Protein AF-A0A7C4NKK8-F1 (afdb_monomer)

pLDDT: mean 85.71, std 12.11, range [33.97, 97.69]

Nearest PDB structures (foldseek):
  4r9l-assembly1_A  TM=3.706E-01  e=1.457E+00  Rhodococcus erythropolis
  3p0v-assembly2_I  TM=2.904E-01  e=4.535E-01  Homo sapiens
  4hvn-assembly1_B  TM=4.036E-01  e=2.273E+00  Catenulispora acidiphila DSM 44928
  7vwd-assembly2_C  TM=3.310E-01  e=1.924E+00  Rhodococcus erythropolis

Solvent-accessible surface area (backbone atoms only — not comparable to full-atom values): 17052 Å² total; per-residue (Å²): 100,29,18,40,38,31,40,32,77,73,80,58,34,31,32,36,37,32,40,16,83,44,92,48,75,92,49,32,79,82,48,72,46,75,80,45,76,38,68,41,73,74,18,56,54,56,50,56,57,55,62,73,48,49,90,60,47,78,43,75,48,75,52,90,66,22,42,30,43,26,29,57,44,75,52,43,61,38,54,56,39,50,53,55,32,49,62,52,38,36,62,72,50,73,63,42,59,68,64,39,38,54,53,48,50,56,55,58,70,71,37,86,50,70,68,58,32,39,53,51,39,52,52,50,37,53,53,49,51,49,52,47,53,52,51,51,51,50,50,24,47,52,54,37,53,50,31,54,53,29,26,60,73,33,40,66,61,35,58,73,76,44,49,37,75,81,64,53,45,76,47,70,33,91,46,71,68,56,43,38,57,54,32,44,76,72,29,62,65,76,57,15,54,52,50,44,59,48,45,74,76,44,57,64,39,81,45,59,82,95,53,49,32,34,43,33,53,70,86,60,75,60,90,41,51,48,78,33,35,56,32,66,49,79,58,94,57,36,36,41,33,21,38,35,36,28,34,42,52,94,91,24,48,69,43,78,64,46,26,32,42,40,34,36,38,62,82,80,68,43,71,46,68,46,78,49,56,64,69,40,70,86,54,56,41,64,52,54,52,37,34,77,70,68,48,24,46,70,76,59,45,67,53,99,65,91,74,78,83,78,88,126

Secondary structure (DSSP, 8-state):
-EEEEEEETTS-SEEEEEEES-SSHHHHTTSEEEEEEEESGGGTTHHHHHHHTGGG--EEEEETTEEEEEEETTHHHHHHHHHHHHHHHHHHTTT-HHHHHHHHHHHHHH-SSHHHHHHHHHHHHHHHHHHHHHHHHHHHHHHHHHHHHHHHHTHHHHHHH-GGGGS-EEEEESSHHHHHHHHHHSS-HHHHHHHHHHHHHH-SEEEESSSEEEEEETT---TTEEEEEEEEEE-SSEEEEEEEEEEEETTEEEEEEEEEEEEEETTTTEEEEEEE-GGGGGS-HHHHHHHHTTSB-TTSPBPSS-------

Organism: NCBI:txid334771

Foldseek 3Di:
DKKKWWQFQPNAFKIKIWDAPDPDPVGRVVGTDDIDMGGGLLCNLVVLVCVLVVVQFPDWDDDDRIIIGIHHPLCVLLSVLSSLLLVLVCVLVVNPSVSSNVVSNVLSVVDDDSVSSSVSSVVVSVVSVVVVVVVLVVVQVVLLVLQVVQQVVCVVVCVVQAVCLVPAAEDEDADLVRQLVVLVVQDPNVVSVVVSVVCVQQPQDWDDGPGTHTYHYPPDDCVQKHKTFNEWDDDPFKTKTWIWIAGHDPSTGPDTRWIWIWMAGPVVRDIDIDTAQPLCSPPYSVLRVCVVVVQADSNSHGDPDPDDDDDD

Structure (mmCIF, N/CA/C/O backbone):
data_AF-A0A7C4NKK8-F1
#
_entry.id   AF-A0A7C4NKK8-F1
#
loop_
_atom_site.group_PDB
_atom_site.id
_atom_site.type_symbol
_atom_site.label_atom_id
_atom_site.label_alt_id
_atom_site.label_comp_id
_atom_site.label_asym_id
_atom_site.label_entity_id
_atom_site.label_seq_id
_atom_site.pdbx_PDB_ins_code
_atom_site.Cartn_x
_atom_site.Cartn_y
_atom_site.Cartn_z
_atom_site.occupancy
_atom_site.B_iso_or_equiv
_atom_site.auth_seq_id
_atom_site.auth_comp_id
_atom_site.auth_asym_id
_atom_site.auth_atom_id
_atom_site.pdbx_PDB_model_num
ATOM 1 N N . MET A 1 1 ? 23.527 -12.715 -33.064 1.00 84.56 1 MET A N 1
ATOM 2 C CA . MET A 1 1 ? 22.050 -12.719 -33.173 1.00 84.56 1 MET A CA 1
ATOM 3 C C . MET A 1 1 ? 21.585 -11.303 -33.506 1.00 84.56 1 MET A C 1
ATOM 5 O O . MET A 1 1 ? 22.404 -10.394 -33.558 1.00 84.56 1 MET A O 1
ATOM 9 N N . PHE A 1 2 ? 20.303 -11.101 -33.776 1.00 87.62 2 PHE A N 1
ATOM 10 C CA . PHE A 1 2 ? 19.701 -9.822 -34.138 1.00 87.62 2 PHE A CA 1
ATOM 11 C C . PHE A 1 2 ? 18.540 -9.517 -33.200 1.00 87.62 2 PHE A C 1
ATOM 13 O O . PHE A 1 2 ? 17.823 -10.423 -32.775 1.00 87.62 2 PHE A O 1
ATOM 20 N N . CYS A 1 3 ? 18.364 -8.242 -32.869 1.00 89.50 3 CYS A N 1
ATOM 21 C CA . CYS A 1 3 ? 17.276 -7.763 -32.032 1.00 89.50 3 CYS A CA 1
ATOM 22 C C . CYS A 1 3 ? 16.125 -7.289 -32.922 1.00 89.50 3 CYS A C 1
ATOM 24 O O . CYS A 1 3 ? 16.283 -6.356 -33.707 1.00 89.50 3 CYS A O 1
ATOM 26 N N . HIS A 1 4 ? 14.969 -7.932 -32.812 1.00 90.12 4 HIS A N 1
ATOM 27 C CA . HIS A 1 4 ? 13.782 -7.602 -33.594 1.00 90.12 4 HIS A CA 1
ATOM 28 C C . HIS A 1 4 ? 12.830 -6.793 -32.731 1.00 90.12 4 HIS A C 1
ATOM 30 O O . HIS A 1 4 ? 12.428 -7.276 -31.679 1.00 90.12 4 HIS A O 1
ATOM 36 N N . ILE A 1 5 ? 12.432 -5.604 -33.185 1.00 87.31 5 ILE A N 1
ATOM 37 C CA . ILE A 1 5 ? 11.486 -4.727 -32.485 1.00 87.31 5 ILE A CA 1
ATOM 38 C C . ILE A 1 5 ? 10.234 -4.537 -33.335 1.00 87.31 5 ILE A C 1
ATOM 40 O O . ILE A 1 5 ? 10.257 -3.819 -34.331 1.00 87.31 5 ILE A O 1
ATOM 44 N N . GLY A 1 6 ? 9.137 -5.177 -32.943 1.00 86.06 6 GLY A N 1
ATOM 45 C CA . GLY A 1 6 ? 7.851 -5.131 -33.632 1.00 86.06 6 GLY A CA 1
ATOM 46 C C . GLY A 1 6 ? 6.936 -4.023 -33.122 1.00 86.06 6 GLY A C 1
ATOM 47 O O . GLY A 1 6 ? 6.455 -4.075 -31.986 1.00 86.06 6 GLY A O 1
ATOM 48 N N . VAL A 1 7 ? 6.608 -3.076 -34.000 1.00 81.38 7 VAL A N 1
ATOM 49 C CA . VAL A 1 7 ? 5.683 -1.959 -33.766 1.00 81.38 7 VAL A CA 1
ATOM 50 C C . VAL A 1 7 ? 4.353 -2.236 -34.480 1.00 81.38 7 VAL A C 1
ATOM 52 O O . VAL A 1 7 ? 4.338 -2.488 -35.678 1.00 81.38 7 VAL A O 1
ATOM 55 N N . GLY A 1 8 ? 3.219 -2.210 -33.774 1.00 71.94 8 GLY A N 1
ATOM 56 C CA . GLY A 1 8 ? 1.902 -2.503 -34.373 1.00 71.94 8 GLY A CA 1
ATOM 57 C C . GLY A 1 8 ? 1.406 -1.475 -35.412 1.00 71.94 8 GLY A C 1
ATOM 58 O O . GLY A 1 8 ? 1.585 -0.269 -35.227 1.00 71.94 8 GLY A O 1
ATOM 59 N N . GLU A 1 9 ? 0.706 -1.964 -36.447 1.00 57.03 9 GLU A N 1
ATOM 60 C CA . GLU A 1 9 ? 0.278 -1.308 -37.710 1.00 57.03 9 GLU A CA 1
ATOM 61 C C . GLU A 1 9 ? -0.574 -0.029 -37.564 1.00 57.03 9 GLU A C 1
ATOM 63 O O . GLU A 1 9 ? -0.637 0.788 -38.472 1.00 57.03 9 GLU A O 1
ATOM 68 N N . ALA A 1 10 ? -1.159 0.226 -36.391 1.00 47.16 10 ALA A N 1
ATOM 69 C CA . ALA A 1 10 ? -1.967 1.425 -36.132 1.00 47.16 10 ALA A CA 1
ATOM 70 C C . ALA A 1 10 ? -1.411 2.323 -35.013 1.00 47.16 10 ALA A C 1
ATOM 72 O O . ALA A 1 10 ? -2.190 2.932 -34.279 1.00 47.16 10 ALA A O 1
ATOM 73 N N . CYS A 1 11 ? -0.094 2.320 -34.749 1.00 44.91 11 CYS A N 1
ATOM 74 C CA . CYS A 1 11 ? 0.457 2.881 -33.497 1.00 44.91 11 CYS A CA 1
ATOM 75 C C . CYS A 1 11 ? -0.302 2.373 -32.244 1.00 44.91 11 CYS A C 1
ATOM 77 O O . CYS A 1 11 ? -0.270 2.986 -31.172 1.00 44.91 11 CYS A O 1
ATOM 79 N N . ARG A 1 12 ? -1.012 1.241 -32.374 1.00 47.34 12 ARG A N 1
ATOM 80 C CA . ARG A 1 12 ? -1.851 0.644 -31.344 1.00 47.34 12 ARG A CA 1
ATOM 81 C C . ARG A 1 12 ? -0.938 -0.117 -30.400 1.00 47.34 12 ARG A C 1
ATOM 83 O O . ARG A 1 12 ? -0.701 -1.308 -30.555 1.00 47.34 12 ARG A O 1
ATOM 90 N N . ARG A 1 13 ? -0.428 0.642 -29.427 1.00 56.94 13 ARG A N 1
ATOM 91 C CA . ARG A 1 13 ? -0.286 0.260 -28.015 1.00 56.94 13 ARG A CA 1
ATOM 92 C C . ARG A 1 13 ? 0.268 -1.146 -27.766 1.00 56.94 13 ARG A C 1
ATOM 94 O O . ARG A 1 13 ? -0.247 -1.846 -26.910 1.00 56.94 13 ARG A O 1
ATOM 101 N N . SER A 1 14 ? 1.248 -1.620 -28.523 1.00 66.62 14 SER A N 1
ATOM 102 C CA . SER A 1 14 ? 1.967 -2.832 -28.138 1.00 66.62 14 SER A CA 1
ATOM 103 C C . SER A 1 14 ? 3.308 -2.908 -28.841 1.00 66.62 14 SER A C 1
ATOM 105 O O . SER A 1 14 ? 3.401 -2.697 -30.052 1.00 66.62 14 SER A O 1
ATOM 107 N N . PHE A 1 15 ? 4.335 -3.219 -28.069 1.00 74.44 15 PHE A N 1
ATOM 108 C CA . PHE A 1 15 ? 5.685 -3.468 -28.542 1.00 74.44 15 PHE A CA 1
ATOM 109 C C . PHE A 1 15 ? 6.017 -4.924 -28.275 1.00 74.44 15 PHE A C 1
ATOM 111 O O . PHE A 1 15 ? 5.639 -5.483 -27.249 1.00 74.44 15 PHE A O 1
ATOM 118 N N . GLU A 1 16 ? 6.703 -5.542 -29.218 1.00 82.00 16 GLU A N 1
ATOM 119 C CA . GLU A 1 16 ? 7.284 -6.863 -29.036 1.00 82.00 16 GLU A CA 1
ATOM 120 C C . GLU A 1 16 ? 8.764 -6.748 -29.352 1.00 82.00 16 GLU A C 1
ATOM 122 O O . GLU A 1 16 ? 9.126 -6.096 -30.332 1.00 82.00 16 GLU A O 1
ATOM 127 N N . PHE A 1 17 ? 9.610 -7.359 -28.535 1.00 85.31 17 PHE A N 1
ATOM 128 C CA . PHE A 1 17 ? 11.011 -7.502 -28.875 1.00 85.31 17 PHE A CA 1
ATOM 129 C C . PHE A 1 17 ? 11.559 -8.874 -28.508 1.00 85.31 17 PHE A C 1
ATOM 131 O O . PHE A 1 17 ? 11.119 -9.484 -27.536 1.00 85.31 17 PHE A O 1
ATOM 138 N N . PHE A 1 18 ? 12.483 -9.374 -29.325 1.00 85.62 18 PHE A N 1
ATOM 139 C CA . PHE A 1 18 ? 13.092 -10.695 -29.167 1.00 85.62 18 PHE A CA 1
ATOM 140 C C . PHE A 1 18 ? 14.436 -10.781 -29.895 1.00 85.62 18 PHE A C 1
ATOM 142 O O . PHE A 1 18 ? 14.741 -9.953 -30.761 1.00 85.62 18 PHE A O 1
ATOM 149 N N . LEU A 1 19 ? 15.217 -11.813 -29.569 1.00 85.50 19 LEU A N 1
ATOM 150 C CA . LEU A 1 19 ? 16.425 -12.179 -30.305 1.00 85.50 19 LEU A CA 1
ATOM 151 C C . LEU A 1 19 ? 16.138 -13.280 -31.332 1.00 85.50 19 LEU A C 1
ATOM 153 O O . LEU A 1 19 ? 15.390 -14.221 -31.057 1.00 85.50 19 LEU A O 1
ATOM 157 N N . SER A 1 20 ? 16.753 -13.163 -32.508 1.00 84.69 20 SER A N 1
ATOM 158 C CA . SER A 1 20 ? 16.696 -14.154 -33.590 1.00 84.69 20 SER A CA 1
ATOM 159 C C . SER A 1 20 ? 18.032 -14.209 -34.333 1.00 84.69 20 SER A C 1
ATOM 161 O O . SER A 1 20 ? 18.750 -13.219 -34.429 1.00 84.69 20 SER A O 1
ATOM 163 N N . ASP A 1 21 ? 18.407 -15.371 -34.852 1.00 82.62 21 ASP A N 1
ATOM 164 C CA . ASP A 1 21 ? 19.583 -15.553 -35.711 1.00 82.62 21 ASP A CA 1
ATOM 165 C C . ASP A 1 21 ? 19.325 -15.165 -37.179 1.00 82.62 21 ASP A C 1
ATOM 167 O O . ASP A 1 21 ? 20.269 -15.033 -37.956 1.00 82.62 21 ASP A O 1
ATOM 171 N N . VAL A 1 22 ? 18.065 -14.923 -37.552 1.00 82.31 22 VAL A N 1
ATOM 172 C CA . VAL A 1 22 ? 17.641 -14.546 -38.908 1.00 82.31 22 VAL A CA 1
ATOM 173 C C . VAL A 1 22 ? 17.050 -13.140 -38.923 1.00 82.31 22 VAL A C 1
ATOM 175 O O . VAL A 1 22 ? 16.252 -12.803 -38.057 1.00 82.31 22 VAL A O 1
ATOM 178 N N . ILE A 1 23 ? 17.371 -12.348 -39.949 1.00 81.31 23 ILE A N 1
ATOM 179 C CA . ILE A 1 23 ? 16.892 -10.962 -40.105 1.00 81.31 23 ILE A CA 1
ATOM 180 C C . ILE A 1 23 ? 15.486 -10.840 -40.724 1.00 81.31 23 ILE A C 1
ATOM 182 O O . ILE A 1 23 ? 14.868 -9.789 -40.603 1.00 81.31 23 ILE A O 1
ATOM 186 N N . THR A 1 24 ? 14.955 -11.883 -41.372 1.00 77.00 24 THR A N 1
ATOM 187 C CA . THR A 1 24 ? 13.678 -11.861 -42.116 1.00 77.00 24 THR A CA 1
ATOM 188 C C . THR A 1 24 ? 12.517 -12.556 -41.389 1.00 77.00 24 THR A C 1
ATOM 190 O O . THR A 1 24 ? 12.703 -13.436 -40.544 1.00 77.00 24 THR A O 1
ATOM 193 N N . SER A 1 25 ? 11.283 -12.211 -41.779 1.00 67.00 25 SER A N 1
ATOM 194 C CA . SER A 1 25 ? 10.035 -12.755 -41.215 1.00 67.00 25 SER A CA 1
ATOM 195 C C . SER A 1 25 ? 9.870 -14.273 -41.364 1.00 67.00 25 SER A C 1
ATOM 197 O O . SER A 1 25 ? 9.270 -14.914 -40.500 1.00 67.00 25 SER A O 1
ATOM 199 N N . SER A 1 26 ? 10.403 -14.858 -42.441 1.00 59.81 26 SER A N 1
ATOM 200 C CA . SER A 1 26 ? 10.276 -16.282 -42.775 1.00 59.81 26 SER A CA 1
ATOM 201 C C . SER A 1 26 ? 11.143 -17.204 -41.906 1.00 59.81 26 SER A C 1
ATOM 203 O O . SER A 1 26 ? 10.825 -18.389 -41.779 1.00 59.81 26 SER A O 1
ATOM 205 N N . GLY A 1 27 ? 12.194 -16.671 -41.269 1.00 57.41 27 GLY A N 1
ATOM 206 C CA . GLY A 1 27 ? 13.074 -17.413 -40.355 1.00 57.41 27 GLY A CA 1
ATOM 207 C C . GLY A 1 27 ? 12.952 -17.007 -38.884 1.00 57.41 27 GLY A C 1
ATOM 208 O O . GLY A 1 27 ? 13.081 -17.868 -38.015 1.00 57.41 27 GLY A O 1
ATOM 209 N N . ALA A 1 28 ? 12.607 -15.745 -38.597 1.00 56.31 28 ALA A N 1
ATOM 210 C CA . ALA A 1 28 ? 12.596 -15.195 -37.238 1.00 56.31 28 ALA A CA 1
ATOM 211 C C . ALA A 1 28 ? 11.677 -15.944 -36.255 1.00 56.31 28 ALA A C 1
ATOM 213 O O . ALA A 1 28 ? 11.955 -15.987 -35.062 1.00 56.31 28 ALA A O 1
ATOM 214 N N . LYS A 1 29 ? 10.600 -16.581 -36.745 1.00 53.47 29 LYS A N 1
ATOM 215 C CA . LYS A 1 29 ? 9.658 -17.332 -35.900 1.00 53.47 29 LYS A CA 1
ATOM 216 C C . LYS A 1 29 ? 10.061 -18.764 -35.543 1.00 53.47 29 LYS A C 1
ATOM 218 O O . LYS A 1 29 ? 9.415 -19.375 -34.695 1.00 53.47 29 LYS A O 1
ATOM 223 N N . LYS A 1 30 ? 11.080 -19.325 -36.198 1.00 52.31 30 LYS A N 1
ATOM 224 C CA . LYS A 1 30 ? 11.492 -20.726 -35.996 1.00 52.31 30 LYS A CA 1
ATOM 225 C C . LYS A 1 30 ? 12.616 -20.879 -34.963 1.00 52.31 30 LYS A C 1
ATOM 227 O O . LYS A 1 30 ? 12.906 -22.003 -34.569 1.00 52.31 30 LYS A O 1
ATOM 232 N N . ARG A 1 31 ? 13.240 -19.772 -34.536 1.00 52.31 31 ARG A N 1
ATOM 233 C CA . ARG A 1 31 ? 14.424 -19.732 -33.658 1.00 52.31 31 ARG A CA 1
ATOM 234 C C . ARG A 1 31 ? 14.382 -18.511 -32.725 1.00 52.31 31 ARG A C 1
ATOM 236 O O . ARG A 1 31 ? 15.185 -17.592 -32.842 1.00 52.31 31 ARG A O 1
ATOM 243 N N . PHE A 1 32 ? 13.392 -18.479 -31.833 1.00 57.47 32 PHE A N 1
ATOM 244 C CA . PHE A 1 32 ? 13.247 -17.405 -30.847 1.00 57.47 32 PHE A CA 1
ATOM 245 C C . PHE A 1 32 ? 14.041 -17.676 -29.572 1.00 57.47 32 PHE A C 1
ATOM 247 O O . PHE A 1 32 ? 13.976 -18.779 -29.027 1.00 57.47 32 PHE A O 1
ATOM 254 N N . TYR A 1 33 ? 14.636 -16.618 -29.024 1.00 54.38 33 TYR A N 1
ATOM 255 C CA . TYR A 1 33 ? 15.064 -16.566 -27.628 1.00 54.38 33 TYR A CA 1
ATOM 256 C C . TYR A 1 33 ? 14.400 -15.360 -26.941 1.00 54.38 33 TYR A C 1
ATOM 258 O O . TYR A 1 33 ? 14.462 -14.244 -27.457 1.00 54.38 33 TYR A O 1
ATOM 266 N N . GLU A 1 34 ? 13.735 -15.613 -25.803 1.00 59.09 34 GLU A N 1
ATOM 267 C CA . GLU A 1 34 ? 13.145 -14.618 -24.885 1.00 59.09 34 GLU A CA 1
ATOM 268 C C . GLU A 1 34 ? 12.255 -13.538 -25.540 1.00 59.09 34 GLU A C 1
ATOM 270 O O . GLU A 1 34 ? 12.633 -12.377 -25.689 1.00 59.09 34 GLU A O 1
ATOM 275 N N . VAL A 1 35 ? 11.022 -13.901 -25.905 1.00 65.56 35 VAL A N 1
ATOM 276 C CA . VAL A 1 35 ? 10.046 -12.929 -26.422 1.00 65.56 35 VAL A CA 1
ATOM 277 C C . VAL A 1 35 ? 9.484 -12.079 -25.282 1.00 65.56 35 VAL A C 1
ATOM 279 O O . VAL A 1 35 ? 8.805 -12.597 -24.395 1.00 65.56 35 VAL A O 1
ATOM 282 N N . VAL A 1 36 ? 9.690 -10.763 -25.347 1.00 68.94 36 VAL A N 1
ATOM 283 C CA . VAL A 1 36 ? 9.064 -9.795 -24.440 1.00 68.94 36 VAL A CA 1
ATOM 284 C C . VAL A 1 36 ? 7.964 -9.048 -25.183 1.00 68.94 36 VAL A C 1
ATOM 286 O O . VAL A 1 36 ? 8.201 -8.407 -26.208 1.00 68.94 36 VAL A O 1
ATOM 289 N N . ARG A 1 37 ? 6.741 -9.112 -24.651 1.00 66.25 37 ARG A N 1
ATOM 290 C CA . ARG A 1 37 ? 5.593 -8.340 -25.139 1.00 66.25 37 ARG A CA 1
ATOM 291 C C . ARG A 1 37 ? 5.192 -7.301 -24.111 1.00 66.25 37 ARG A C 1
ATOM 293 O O . ARG A 1 37 ? 4.828 -7.635 -22.989 1.00 66.25 37 ARG A O 1
ATOM 300 N N . VAL A 1 38 ? 5.211 -6.045 -24.534 1.00 61.78 38 VAL A N 1
ATOM 301 C CA . VAL A 1 38 ? 4.716 -4.906 -23.767 1.00 61.78 38 VAL A CA 1
ATOM 302 C C . VAL A 1 38 ? 3.408 -4.467 -24.404 1.00 61.78 38 VAL A C 1
ATOM 304 O O . VAL A 1 38 ? 3.399 -3.787 -25.431 1.00 61.78 38 VAL A O 1
ATOM 307 N N . GLU A 1 39 ? 2.289 -4.893 -23.828 1.00 58.06 39 GLU A N 1
ATOM 308 C CA . GLU A 1 39 ? 0.951 -4.535 -24.302 1.00 58.06 39 GLU A CA 1
ATOM 309 C C . GLU A 1 39 ? 0.438 -3.236 -23.656 1.00 58.06 39 GLU A C 1
ATOM 311 O O . GLU A 1 39 ? 0.845 -2.823 -22.570 1.00 58.06 39 GLU A O 1
ATOM 316 N N . GLY A 1 40 ? -0.480 -2.560 -24.340 1.00 58.25 40 GLY A N 1
ATOM 317 C CA . GLY A 1 40 ? -1.085 -1.309 -23.898 1.00 58.25 40 GLY A CA 1
ATOM 318 C C . GLY A 1 40 ? -0.248 -0.048 -24.164 1.00 58.25 40 GLY A C 1
ATOM 319 O O . GLY A 1 40 ? 0.740 -0.020 -24.900 1.00 58.25 40 GLY A O 1
ATOM 320 N N . PHE A 1 41 ? -0.692 1.068 -23.579 1.00 59.53 41 PHE A N 1
ATOM 321 C CA . PHE A 1 41 ? -0.066 2.389 -23.745 1.00 59.53 41 PHE A CA 1
ATOM 322 C C . PHE A 1 41 ? 1.414 2.437 -23.327 1.00 59.53 41 PHE A C 1
ATOM 324 O O . PHE A 1 41 ? 2.133 3.345 -23.734 1.00 59.53 41 PHE A O 1
ATOM 331 N N . LEU A 1 42 ? 1.872 1.449 -22.555 1.00 60.25 42 LEU A N 1
ATOM 332 C CA . LEU A 1 42 ? 3.256 1.295 -22.106 1.00 60.25 42 LEU A CA 1
ATOM 333 C C . LEU A 1 42 ? 4.220 0.901 -23.228 1.00 60.25 42 LEU A C 1
ATOM 335 O O . LEU A 1 42 ? 5.424 1.045 -23.061 1.00 60.25 42 LEU A O 1
ATOM 339 N N . GLY A 1 43 ? 3.711 0.474 -24.386 1.00 62.25 43 GLY A N 1
ATOM 340 C CA . GLY A 1 43 ? 4.535 0.295 -25.574 1.00 62.25 43 GLY A CA 1
ATOM 341 C C . GLY A 1 43 ? 4.984 1.626 -26.191 1.00 62.25 43 GLY A C 1
ATOM 342 O O . GLY A 1 43 ? 6.094 1.739 -26.691 1.00 62.25 43 GLY A O 1
ATOM 343 N N . TYR A 1 44 ? 4.159 2.674 -26.125 1.00 69.31 44 TYR A N 1
ATOM 344 C CA . TYR A 1 44 ? 4.423 3.940 -26.822 1.00 69.31 44 TYR A CA 1
ATOM 345 C C . TYR A 1 44 ? 5.771 4.607 -26.463 1.00 69.31 44 TYR A C 1
ATOM 347 O O . TYR A 1 44 ? 6.464 5.043 -27.385 1.00 69.31 44 TYR A O 1
ATOM 355 N N . PRO A 1 45 ? 6.218 4.618 -25.190 1.00 73.31 45 PRO A N 1
ATOM 356 C CA . PRO A 1 45 ? 7.543 5.119 -24.829 1.00 73.31 45 PRO A CA 1
ATOM 357 C C . PRO A 1 45 ? 8.718 4.361 -25.478 1.00 73.31 45 PRO A C 1
ATOM 359 O O . PRO A 1 45 ? 9.759 4.965 -25.720 1.00 73.31 45 PRO A O 1
ATOM 362 N N . LEU A 1 46 ? 8.570 3.078 -25.840 1.00 77.81 46 LEU A N 1
ATOM 363 C CA . LEU A 1 46 ? 9.622 2.322 -26.544 1.00 77.81 46 LEU A CA 1
ATOM 364 C C . LEU A 1 46 ? 9.842 2.836 -27.978 1.00 77.81 46 LEU A C 1
ATOM 366 O O . LEU A 1 46 ? 10.950 2.733 -28.508 1.00 77.81 46 LEU A O 1
ATOM 370 N N . LYS A 1 47 ? 8.823 3.460 -28.592 1.00 81.12 47 LYS A N 1
ATOM 371 C CA . LYS A 1 47 ? 8.921 4.069 -29.931 1.00 81.12 47 LYS A CA 1
ATOM 372 C C . LYS A 1 47 ? 9.982 5.166 -29.992 1.00 81.12 47 LYS A C 1
ATOM 374 O O . LYS A 1 47 ? 10.584 5.367 -31.044 1.00 81.12 47 LYS A O 1
ATOM 379 N N . VAL A 1 48 ? 10.196 5.870 -28.879 1.00 84.94 48 VAL A N 1
ATOM 380 C CA . VAL A 1 48 ? 11.175 6.959 -28.771 1.00 84.94 48 VAL A CA 1
ATOM 381 C C . VAL A 1 48 ? 12.576 6.439 -29.088 1.00 84.94 48 VAL A C 1
ATOM 383 O O . VAL A 1 48 ? 13.286 7.042 -29.886 1.00 84.94 48 VAL A O 1
ATOM 386 N N . PHE A 1 49 ? 12.939 5.270 -28.555 1.00 88.12 49 PHE A N 1
ATOM 387 C CA . PHE A 1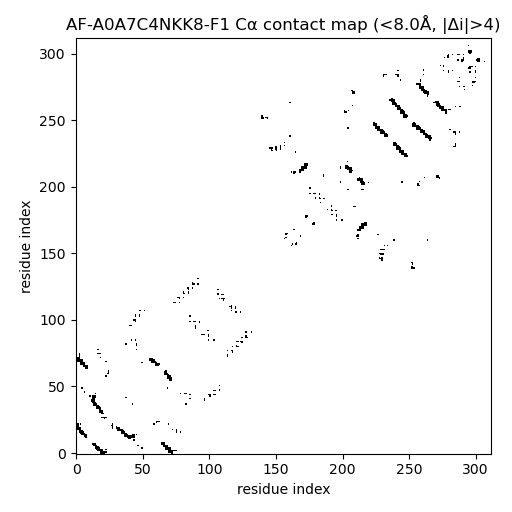 49 ? 14.250 4.662 -28.792 1.00 88.12 49 PHE A CA 1
ATOM 388 C C . PHE A 1 49 ? 14.385 4.054 -30.186 1.00 88.12 49 PHE A C 1
ATOM 390 O O . PHE A 1 49 ? 15.444 4.187 -30.791 1.00 88.12 49 PHE A O 1
ATOM 397 N N . VAL A 1 50 ? 13.316 3.462 -30.733 1.00 88.62 50 VAL A N 1
ATOM 398 C CA . VAL A 1 50 ? 13.318 2.985 -32.130 1.00 88.62 50 VAL A CA 1
ATOM 399 C C . VAL A 1 50 ? 13.583 4.138 -33.101 1.00 88.62 50 VAL A C 1
ATOM 401 O O . VAL A 1 50 ? 14.395 3.989 -34.005 1.00 88.62 50 VAL A O 1
ATOM 404 N N . ARG A 1 51 ? 12.933 5.292 -32.896 1.00 87.88 51 ARG A N 1
ATOM 405 C CA . ARG A 1 51 ? 13.138 6.498 -33.716 1.00 87.88 51 ARG A CA 1
ATOM 406 C C . ARG A 1 51 ? 14.522 7.103 -33.525 1.00 87.88 51 ARG A C 1
ATOM 408 O O . ARG A 1 51 ? 15.165 7.473 -34.496 1.00 87.88 51 ARG A O 1
ATOM 415 N N . LYS A 1 52 ? 14.981 7.208 -32.277 1.00 87.88 52 LYS A N 1
ATOM 416 C CA . LYS A 1 52 ? 16.280 7.809 -31.965 1.00 87.88 52 LYS A CA 1
ATOM 417 C C . LYS A 1 52 ? 17.435 7.065 -32.631 1.00 87.88 52 LYS A C 1
ATOM 419 O O . LYS A 1 52 ? 18.372 7.698 -33.093 1.00 87.88 52 LYS A O 1
ATOM 424 N N . PHE A 1 53 ? 17.366 5.739 -32.658 1.00 90.81 53 PHE A N 1
ATOM 425 C CA . PHE A 1 53 ? 18.415 4.899 -33.224 1.00 90.81 53 PHE A CA 1
ATOM 426 C C . PHE A 1 53 ? 18.065 4.377 -34.618 1.00 90.81 53 PHE A C 1
ATOM 428 O O . PHE A 1 53 ? 18.604 3.363 -35.047 1.00 90.81 53 PHE A O 1
ATOM 435 N N . GLU A 1 54 ? 17.169 5.051 -35.341 1.00 91.00 54 GLU A N 1
ATOM 436 C CA . GLU A 1 54 ? 16.657 4.568 -36.623 1.00 91.00 54 GLU A CA 1
ATOM 437 C C . GLU A 1 54 ? 17.757 4.327 -37.680 1.00 91.00 54 GLU A C 1
ATOM 439 O O . GLU A 1 54 ? 17.633 3.431 -38.517 1.00 91.00 54 GLU A O 1
ATOM 444 N N . GLU A 1 55 ? 18.856 5.076 -37.602 1.00 90.94 55 GLU A N 1
ATOM 445 C CA . GLU A 1 55 ? 20.047 4.923 -38.447 1.00 90.94 55 GLU A CA 1
ATOM 446 C C . GLU A 1 55 ? 20.786 3.585 -38.249 1.00 90.94 55 GLU A C 1
ATOM 448 O O . GLU A 1 55 ? 21.448 3.110 -39.166 1.00 90.94 55 GLU A O 1
ATOM 453 N N . TYR A 1 56 ? 20.624 2.932 -37.092 1.00 92.06 56 TYR A N 1
ATOM 454 C CA . TYR A 1 56 ? 21.235 1.632 -36.777 1.00 92.06 56 TYR A CA 1
ATOM 455 C C . TYR A 1 56 ? 20.364 0.440 -37.198 1.00 92.06 56 TYR A C 1
ATOM 457 O O . TYR A 1 56 ? 20.706 -0.713 -36.920 1.00 92.06 56 TYR A O 1
ATOM 465 N N . VAL A 1 57 ? 19.215 0.695 -37.832 1.00 93.31 57 VAL A N 1
ATOM 466 C CA . VAL A 1 57 ? 18.315 -0.359 -38.306 1.00 93.31 57 VAL A CA 1
ATOM 467 C C . VAL A 1 57 ? 18.928 -1.038 -39.527 1.00 93.31 57 VAL A C 1
ATOM 469 O O . VAL A 1 57 ? 19.026 -0.441 -40.597 1.00 93.31 57 VAL A O 1
ATOM 472 N N . ILE A 1 58 ? 19.272 -2.318 -39.386 1.00 94.25 58 ILE A N 1
ATOM 473 C CA . ILE A 1 58 ? 19.895 -3.119 -40.451 1.00 94.25 58 ILE A CA 1
ATOM 474 C C . ILE A 1 58 ? 18.873 -3.690 -41.439 1.00 94.25 58 ILE A C 1
ATOM 476 O O . ILE A 1 58 ? 19.208 -3.978 -42.585 1.00 94.25 58 ILE A O 1
ATOM 480 N N . HIS A 1 59 ? 17.622 -3.875 -41.011 1.00 93.12 59 HIS A N 1
ATOM 481 C CA . HIS A 1 59 ? 16.555 -4.393 -41.861 1.00 93.12 59 HIS A CA 1
ATOM 482 C C . HIS A 1 59 ? 15.174 -4.010 -41.317 1.00 93.12 59 HIS A C 1
ATOM 484 O O . HIS A 1 59 ? 15.004 -3.766 -40.120 1.00 93.12 59 HIS A O 1
ATOM 490 N N . ARG A 1 60 ? 14.176 -3.964 -42.203 1.00 91.88 60 ARG A N 1
ATOM 491 C CA . ARG A 1 60 ? 12.776 -3.698 -41.861 1.00 91.88 60 ARG A CA 1
ATOM 492 C C . ARG A 1 60 ? 11.877 -4.669 -42.606 1.00 91.88 60 ARG A C 1
ATOM 494 O O . ARG A 1 60 ? 12.084 -4.895 -43.795 1.00 91.88 60 ARG A O 1
ATOM 501 N N . TYR A 1 61 ? 10.863 -5.200 -41.934 1.00 89.06 61 TYR A N 1
ATOM 502 C CA . TYR A 1 61 ? 9.874 -6.056 -42.584 1.00 89.06 61 TYR A CA 1
ATOM 503 C C . TYR A 1 61 ? 8.501 -5.947 -41.933 1.00 89.06 61 TYR A C 1
ATOM 505 O O . TYR A 1 61 ? 8.365 -5.685 -40.737 1.00 89.06 61 TYR A O 1
ATOM 513 N N . TRP A 1 62 ? 7.475 -6.211 -42.733 1.00 86.12 62 TRP A N 1
ATOM 514 C CA . TRP A 1 62 ? 6.124 -6.436 -42.244 1.00 86.12 62 TRP A CA 1
ATOM 515 C C . TRP A 1 62 ? 5.915 -7.914 -41.952 1.00 86.12 62 TRP A C 1
ATOM 517 O O . TRP A 1 62 ? 6.329 -8.787 -42.718 1.00 86.12 62 TRP A O 1
ATOM 527 N N . TYR A 1 63 ? 5.269 -8.201 -40.830 1.00 81.25 63 TYR A N 1
ATOM 528 C CA . TYR A 1 63 ? 4.797 -9.539 -40.534 1.00 81.25 63 TYR A CA 1
ATOM 529 C C . TYR A 1 63 ? 3.534 -9.468 -39.683 1.00 81.25 63 TYR A C 1
ATOM 531 O O . TYR A 1 63 ? 3.539 -8.890 -38.592 1.00 81.25 63 TYR A O 1
ATOM 539 N N . SER A 1 64 ? 2.464 -10.105 -40.170 1.00 79.50 64 SER A N 1
ATOM 540 C CA . SER A 1 64 ? 1.129 -9.966 -39.587 1.00 79.50 64 SER A CA 1
ATOM 541 C C . SER A 1 64 ? 0.776 -8.473 -39.461 1.00 79.50 64 SER A C 1
ATOM 543 O O . SER A 1 64 ? 0.948 -7.738 -40.423 1.00 79.50 64 SER A O 1
ATOM 545 N N . THR A 1 65 ? 0.347 -8.017 -38.288 1.00 79.06 65 THR A N 1
ATOM 546 C CA . THR A 1 65 ? -0.055 -6.629 -38.009 1.00 79.06 65 THR A CA 1
ATOM 547 C C . THR A 1 65 ? 1.068 -5.778 -37.403 1.00 79.06 65 THR A C 1
ATOM 549 O O . THR A 1 65 ? 0.810 -4.818 -36.669 1.00 79.06 65 THR A O 1
ATOM 552 N N . ARG A 1 66 ? 2.339 -6.148 -37.617 1.00 81.44 66 ARG A N 1
ATOM 553 C CA . ARG A 1 66 ? 3.501 -5.456 -37.039 1.00 81.44 66 ARG A CA 1
ATOM 554 C C . ARG A 1 66 ? 4.552 -5.121 -38.090 1.00 81.44 66 ARG A C 1
ATOM 556 O O . ARG A 1 66 ? 4.897 -5.943 -38.939 1.00 81.44 66 ARG A O 1
ATOM 563 N N . PHE A 1 67 ? 5.113 -3.929 -37.939 1.00 86.69 67 PHE A N 1
ATOM 564 C CA . PHE A 1 67 ? 6.311 -3.477 -38.618 1.00 86.69 67 PHE A CA 1
ATOM 565 C C . PHE A 1 67 ? 7.523 -3.700 -37.718 1.00 86.69 67 PHE A C 1
ATOM 567 O O . PHE A 1 67 ? 7.602 -3.140 -36.622 1.00 86.69 67 PHE A O 1
ATOM 574 N N . TYR A 1 68 ? 8.449 -4.542 -38.157 1.00 88.19 68 TYR A N 1
ATOM 575 C CA . TYR A 1 68 ? 9.645 -4.876 -37.400 1.00 88.19 68 TYR A CA 1
ATOM 576 C C . TYR A 1 68 ? 10.833 -4.034 -37.849 1.00 88.19 68 TYR A C 1
ATOM 578 O O . TYR A 1 68 ? 11.144 -3.967 -39.037 1.00 88.19 68 TYR A O 1
ATOM 586 N N . HIS A 1 69 ? 11.520 -3.452 -36.871 1.00 91.44 69 HIS A N 1
ATOM 587 C CA . HIS A 1 69 ? 12.845 -2.865 -37.014 1.00 91.44 69 HIS A CA 1
ATOM 588 C C . HIS A 1 69 ? 13.870 -3.858 -36.471 1.00 91.44 69 HIS A C 1
ATOM 590 O O . HIS A 1 69 ? 13.765 -4.287 -35.320 1.00 91.44 69 HIS A O 1
ATOM 596 N N . VAL A 1 70 ? 14.842 -4.235 -37.295 1.00 92.19 70 VAL A N 1
ATOM 597 C CA . VAL A 1 70 ? 15.907 -5.160 -36.906 1.00 92.19 70 VAL A CA 1
ATOM 598 C C . VAL A 1 70 ? 17.158 -4.361 -36.580 1.00 92.19 70 VAL A C 1
ATOM 600 O O . VAL A 1 70 ? 17.615 -3.558 -37.392 1.00 92.19 70 VAL A O 1
ATOM 603 N N . PHE A 1 71 ? 17.706 -4.599 -35.396 1.00 93.44 71 PHE A N 1
ATOM 604 C CA . PHE A 1 71 ? 18.910 -3.971 -34.873 1.00 93.44 71 PHE A CA 1
ATOM 605 C C . PHE A 1 71 ? 19.994 -5.022 -34.588 1.00 93.44 71 PHE A C 1
ATOM 607 O O . PHE A 1 71 ? 19.684 -6.210 -34.428 1.00 93.44 71 PHE A O 1
ATOM 614 N N . PRO A 1 72 ? 21.264 -4.606 -34.451 1.00 93.44 72 PRO A N 1
ATOM 615 C CA . PRO A 1 72 ? 22.303 -5.453 -33.878 1.00 93.44 72 PRO A CA 1
ATOM 616 C C . PRO A 1 72 ? 21.936 -5.953 -32.465 1.00 93.44 72 PRO A C 1
ATOM 618 O O . PRO A 1 72 ? 21.157 -5.332 -31.742 1.00 93.44 72 PRO A O 1
ATOM 621 N N . GLU A 1 73 ? 22.502 -7.090 -32.056 1.00 89.44 73 GLU A N 1
ATOM 622 C CA . GLU A 1 73 ? 22.161 -7.791 -30.806 1.00 89.44 73 GLU A CA 1
ATOM 623 C C . GLU A 1 73 ? 22.218 -6.919 -29.543 1.00 89.44 73 GLU A C 1
ATOM 625 O O . GLU A 1 73 ? 21.370 -7.035 -28.658 1.00 89.44 73 GLU A O 1
ATOM 630 N N . ASN A 1 74 ? 23.201 -6.019 -29.458 1.00 87.62 74 ASN A N 1
ATOM 631 C CA . ASN A 1 74 ? 23.427 -5.157 -28.295 1.00 87.62 74 ASN A CA 1
ATOM 632 C C . ASN A 1 74 ? 22.224 -4.251 -27.967 1.00 87.62 74 ASN A C 1
ATOM 634 O O . ASN A 1 74 ? 22.039 -3.886 -26.804 1.00 87.62 74 ASN A O 1
ATOM 638 N N . PHE A 1 75 ? 21.361 -3.955 -28.945 1.00 91.38 75 PHE A N 1
ATOM 639 C CA . PHE A 1 75 ? 20.117 -3.215 -28.728 1.00 91.38 75 PHE A CA 1
ATOM 640 C C . PHE A 1 75 ? 19.099 -3.977 -27.876 1.00 91.38 75 PHE A C 1
ATOM 642 O O . PHE A 1 75 ? 18.242 -3.356 -27.254 1.00 91.38 75 PHE A O 1
ATOM 649 N N . TYR A 1 76 ? 19.177 -5.304 -27.780 1.00 89.25 76 TYR A N 1
ATOM 650 C CA . TYR A 1 76 ? 18.257 -6.071 -26.936 1.00 89.25 76 TYR A CA 1
ATOM 651 C C . TYR A 1 76 ? 18.350 -5.647 -25.462 1.00 89.25 76 TYR A C 1
ATOM 653 O O . TYR A 1 76 ? 17.329 -5.382 -24.824 1.00 89.25 76 TYR A O 1
ATOM 661 N N . LYS A 1 77 ? 19.573 -5.445 -24.947 1.00 89.81 77 LYS A N 1
ATOM 662 C CA . LYS A 1 77 ? 19.795 -4.925 -23.584 1.00 89.81 77 LYS A CA 1
ATOM 663 C C . LYS A 1 77 ? 19.224 -3.519 -23.393 1.00 89.81 77 LYS A C 1
ATOM 665 O O . LYS A 1 77 ? 18.710 -3.213 -22.315 1.00 89.81 77 LYS A O 1
ATOM 670 N N . LEU A 1 78 ? 19.286 -2.672 -24.424 1.00 91.50 78 LEU A N 1
ATOM 671 C CA . LEU A 1 78 ? 18.669 -1.345 -24.405 1.00 91.50 78 LEU A CA 1
ATOM 672 C C . LEU A 1 78 ? 17.159 -1.460 -24.175 1.00 91.50 78 LEU A C 1
ATOM 674 O O . LEU A 1 78 ? 16.654 -0.921 -23.193 1.00 91.50 78 LEU A O 1
ATOM 678 N N . PHE A 1 79 ? 16.446 -2.212 -25.014 1.00 89.38 79 PHE A N 1
ATOM 679 C CA . PHE A 1 79 ? 14.988 -2.331 -24.911 1.00 89.38 79 PHE A CA 1
ATOM 680 C C . PHE A 1 79 ? 14.528 -3.034 -23.624 1.00 89.38 79 PHE A C 1
ATOM 682 O O . PHE A 1 79 ? 13.554 -2.591 -23.014 1.00 89.38 79 PHE A O 1
ATOM 689 N N . GLN A 1 80 ? 15.282 -4.022 -23.124 1.00 88.75 80 GLN A N 1
ATOM 690 C CA . GLN A 1 80 ? 15.062 -4.583 -21.783 1.00 88.75 80 GLN A CA 1
ATOM 691 C C . GLN A 1 80 ? 15.186 -3.527 -20.672 1.00 88.75 80 GLN A C 1
ATOM 693 O O . GLN A 1 80 ? 14.452 -3.563 -19.683 1.00 88.75 80 GLN A O 1
ATOM 698 N N . SER A 1 81 ? 16.129 -2.594 -20.800 1.00 90.88 81 SER A N 1
ATOM 699 C CA . SER A 1 81 ? 16.365 -1.551 -19.794 1.00 90.88 81 SER A CA 1
ATOM 700 C C . SER A 1 81 ? 15.266 -0.489 -19.820 1.00 90.88 81 SER A C 1
ATOM 702 O O . SER A 1 81 ? 14.831 -0.028 -18.762 1.00 90.88 81 SER A O 1
ATOM 704 N N . VAL A 1 82 ? 14.759 -0.159 -21.012 1.00 89.94 82 VAL A N 1
ATOM 705 C CA . VAL A 1 82 ? 13.602 0.729 -21.182 1.00 89.94 82 VAL A CA 1
ATOM 706 C C . VAL A 1 82 ? 12.345 0.115 -20.565 1.00 89.94 82 VAL A C 1
ATOM 708 O O . VAL A 1 82 ? 11.675 0.787 -19.784 1.00 89.94 82 VAL A O 1
ATOM 711 N N . ASP A 1 83 ? 12.047 -1.158 -20.844 1.00 87.94 83 ASP A N 1
ATOM 712 C CA . ASP A 1 83 ? 10.893 -1.863 -20.263 1.00 87.94 83 ASP A CA 1
ATOM 713 C C . ASP A 1 83 ? 10.924 -1.847 -18.721 1.00 87.94 83 ASP A C 1
ATOM 715 O O . ASP A 1 83 ? 9.972 -1.415 -18.058 1.00 87.94 83 ASP A O 1
ATOM 719 N N . LYS A 1 84 ? 12.080 -2.186 -18.134 1.00 90.25 84 LYS A N 1
ATOM 720 C CA . LYS A 1 84 ? 12.287 -2.130 -16.678 1.00 90.25 84 LYS A CA 1
ATOM 721 C C . LYS A 1 84 ? 12.069 -0.725 -16.111 1.00 90.25 84 LYS A C 1
ATOM 723 O O . LYS A 1 84 ? 11.455 -0.583 -15.050 1.00 90.25 84 LYS A O 1
ATOM 728 N N . LEU A 1 85 ? 12.554 0.317 -16.790 1.00 92.12 85 LEU A N 1
ATOM 729 C CA . LEU A 1 85 ? 12.345 1.700 -16.361 1.00 92.12 85 LEU A CA 1
ATOM 730 C C . LEU A 1 85 ? 10.861 2.089 -16.430 1.00 92.12 85 LEU A C 1
ATOM 732 O O . LEU A 1 85 ? 10.342 2.661 -15.471 1.00 92.12 85 LEU A O 1
ATOM 736 N N . ILE A 1 86 ? 10.153 1.730 -17.506 1.00 89.25 86 ILE A N 1
ATOM 737 C CA . ILE A 1 86 ? 8.714 1.992 -17.664 1.00 89.25 86 ILE A CA 1
ATOM 738 C C . ILE A 1 86 ? 7.925 1.387 -16.499 1.00 89.25 86 ILE A C 1
ATOM 740 O O . ILE A 1 86 ? 7.104 2.079 -15.891 1.00 89.25 86 ILE A O 1
ATOM 744 N N . ALA A 1 87 ? 8.209 0.137 -16.122 1.00 87.88 87 ALA A N 1
ATOM 745 C CA . ALA A 1 87 ? 7.546 -0.524 -14.998 1.00 87.88 87 ALA A CA 1
ATOM 746 C C . ALA A 1 87 ? 7.760 0.215 -13.659 1.00 87.88 87 ALA A C 1
ATOM 748 O O . ALA A 1 87 ? 6.848 0.331 -12.832 1.00 87.88 87 ALA A O 1
ATOM 749 N N . VAL A 1 88 ? 8.960 0.754 -13.429 1.00 91.88 88 VAL A N 1
ATOM 750 C CA . VAL A 1 88 ? 9.273 1.556 -12.236 1.00 91.88 88 VAL A CA 1
ATOM 751 C C . VAL A 1 88 ? 8.565 2.916 -12.279 1.00 91.88 88 VAL A C 1
ATOM 753 O O . VAL A 1 88 ? 7.928 3.304 -11.295 1.00 91.88 88 VAL A O 1
ATOM 756 N N . LEU A 1 89 ? 8.610 3.621 -13.411 1.00 91.25 89 LEU A N 1
ATOM 757 C CA . LEU A 1 89 ? 7.972 4.929 -13.583 1.00 91.25 89 LEU A CA 1
ATOM 758 C C . LEU A 1 89 ? 6.448 4.848 -13.460 1.00 91.25 89 LEU A C 1
ATOM 760 O O . LEU A 1 89 ? 5.835 5.716 -12.838 1.00 91.25 89 LEU A O 1
ATOM 764 N N . TYR A 1 90 ? 5.833 3.787 -13.984 1.00 87.88 90 TYR A N 1
ATOM 765 C CA . TYR A 1 90 ? 4.392 3.567 -13.887 1.00 87.88 90 TYR A CA 1
ATOM 766 C C . TYR A 1 90 ? 3.927 3.448 -12.428 1.00 87.88 90 TYR A C 1
ATOM 768 O O . TYR A 1 90 ? 2.885 3.996 -12.057 1.00 87.88 90 TYR A O 1
ATOM 776 N N . ARG A 1 91 ? 4.741 2.816 -11.568 1.00 87.25 91 ARG A N 1
ATOM 777 C CA . ARG A 1 91 ? 4.524 2.794 -10.111 1.00 87.25 91 ARG A CA 1
ATOM 778 C C . ARG A 1 91 ? 4.761 4.168 -9.482 1.00 87.25 91 ARG A C 1
ATOM 780 O O . ARG A 1 91 ? 3.946 4.619 -8.682 1.00 87.25 91 ARG A O 1
ATOM 787 N N . TYR A 1 92 ? 5.845 4.849 -9.850 1.00 90.81 92 TYR A N 1
ATOM 788 C CA . TYR A 1 92 ? 6.216 6.151 -9.282 1.00 90.81 92 TYR A CA 1
ATOM 789 C C . TYR A 1 92 ? 5.194 7.264 -9.558 1.00 90.81 92 TYR A C 1
ATOM 791 O O . TYR A 1 92 ? 4.940 8.104 -8.690 1.00 90.81 92 TYR A O 1
ATOM 799 N N . TYR A 1 93 ? 4.616 7.270 -10.760 1.00 89.25 93 TYR A N 1
ATOM 800 C CA . TYR A 1 93 ? 3.654 8.270 -11.219 1.00 89.25 93 TYR A CA 1
ATOM 801 C C . TYR A 1 93 ? 2.191 7.841 -11.058 1.00 89.25 93 TYR A C 1
ATOM 803 O O . TYR A 1 93 ? 1.316 8.482 -11.637 1.00 89.25 93 TYR A O 1
ATOM 811 N N . TYR A 1 94 ? 1.907 6.787 -10.282 1.00 85.12 94 TYR A N 1
ATOM 812 C CA . TYR A 1 94 ? 0.546 6.285 -10.048 1.00 85.12 94 TYR A CA 1
ATOM 813 C C . TYR A 1 94 ? -0.245 6.088 -11.343 1.00 85.12 94 TYR A C 1
ATOM 815 O O . TYR A 1 94 ? -1.368 6.564 -11.486 1.00 85.12 94 TYR A O 1
ATOM 823 N N . LYS A 1 95 ? 0.358 5.385 -12.303 1.00 81.81 95 LYS A N 1
ATOM 824 C CA . LYS A 1 95 ? -0.250 5.068 -13.600 1.00 81.81 95 LYS A CA 1
ATOM 825 C C . LYS A 1 95 ? -0.493 6.265 -14.534 1.00 81.81 95 LYS A C 1
ATOM 827 O O . LYS A 1 95 ? -1.154 6.101 -15.556 1.00 81.81 95 LYS A O 1
ATOM 832 N N . ASN A 1 96 ? 0.064 7.446 -14.245 1.00 85.75 96 ASN A N 1
ATOM 833 C CA . ASN A 1 96 ? 0.002 8.591 -15.157 1.00 85.75 96 ASN A CA 1
ATOM 834 C C . ASN A 1 96 ? 0.948 8.385 -16.358 1.00 85.75 96 ASN A C 1
ATOM 836 O O . ASN A 1 96 ? 2.159 8.583 -16.253 1.00 85.75 96 ASN A O 1
ATOM 840 N N . VAL A 1 97 ? 0.375 7.979 -17.493 1.00 82.62 97 VAL A N 1
ATOM 841 C CA . VAL A 1 97 ? 1.103 7.614 -18.721 1.00 82.62 97 VAL A CA 1
ATOM 842 C C . VAL A 1 97 ? 1.848 8.798 -19.341 1.00 82.62 97 VAL A C 1
ATOM 844 O O . VAL A 1 97 ? 2.973 8.627 -19.798 1.00 82.62 97 VAL A O 1
ATOM 847 N N . GLU A 1 98 ? 1.269 9.997 -19.324 1.00 85.56 98 GLU A N 1
ATOM 848 C CA . GLU A 1 98 ? 1.884 11.197 -19.908 1.00 85.56 98 GLU A CA 1
ATOM 849 C C . GLU A 1 98 ? 3.203 11.552 -19.206 1.00 85.56 98 GLU A C 1
ATOM 851 O O . GLU A 1 98 ? 4.220 11.799 -19.853 1.00 85.56 98 GLU A O 1
ATOM 856 N N . LYS A 1 99 ? 3.226 11.470 -17.869 1.00 89.81 99 LYS A N 1
ATOM 857 C CA . LYS A 1 99 ? 4.450 11.679 -17.082 1.00 89.81 99 LYS A CA 1
ATOM 858 C C . LYS A 1 99 ? 5.500 10.603 -17.332 1.00 89.81 99 LYS A C 1
ATOM 860 O O . LYS A 1 99 ? 6.684 10.923 -17.355 1.00 89.81 99 LYS A O 1
ATOM 865 N N . VAL A 1 100 ? 5.082 9.347 -17.517 1.00 89.12 100 VAL A N 1
ATOM 866 C CA . VAL A 1 100 ? 6.000 8.260 -17.900 1.00 89.12 100 VAL A CA 1
ATOM 867 C C . VAL A 1 100 ? 6.628 8.570 -19.255 1.00 89.12 100 VAL A C 1
ATOM 869 O O . VAL A 1 100 ? 7.843 8.480 -19.389 1.00 89.12 100 VAL A O 1
ATOM 872 N N . PHE A 1 101 ? 5.820 8.975 -20.236 1.00 86.94 101 PHE A N 1
ATOM 873 C CA . PHE A 1 101 ? 6.289 9.270 -21.584 1.00 86.94 101 PHE A CA 1
ATOM 874 C C . PHE A 1 101 ? 7.299 10.420 -21.605 1.00 86.94 101 PHE A C 1
ATOM 876 O O . PHE A 1 101 ? 8.418 10.225 -22.073 1.00 86.94 101 PHE A O 1
ATOM 883 N N . LYS A 1 102 ? 6.956 11.560 -20.995 1.00 89.81 102 LYS A N 1
ATOM 884 C CA . LYS A 1 102 ? 7.856 12.717 -20.900 1.00 89.81 102 LYS A CA 1
ATOM 885 C C . LYS A 1 102 ? 9.191 12.359 -20.237 1.00 89.81 102 LYS A C 1
ATOM 887 O O . LYS A 1 102 ? 10.247 12.753 -20.714 1.00 89.81 102 LYS A O 1
ATOM 892 N N . HIS A 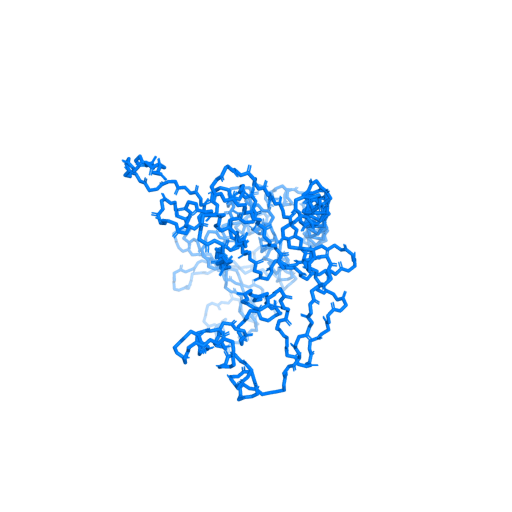1 103 ? 9.153 11.564 -19.168 1.00 92.62 103 HIS A N 1
ATOM 893 C CA . HIS A 1 103 ? 10.366 11.119 -18.481 1.00 9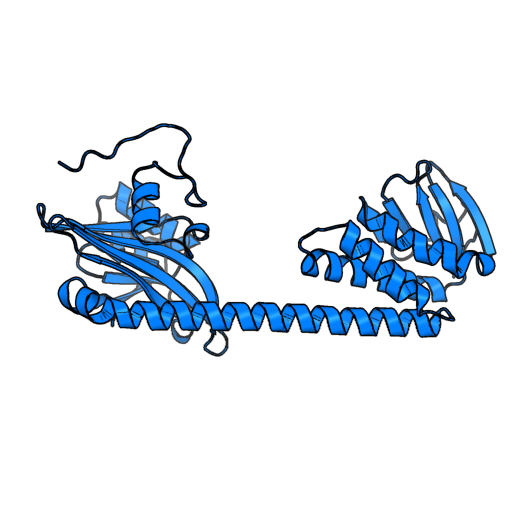2.62 103 HIS A CA 1
ATOM 894 C C . HIS A 1 103 ? 11.236 10.228 -19.382 1.00 92.62 103 HIS A C 1
ATOM 896 O O . HIS A 1 103 ? 12.455 10.369 -19.411 1.00 92.62 103 HIS A O 1
ATOM 902 N N . ILE A 1 104 ? 10.621 9.316 -20.140 1.00 90.94 104 ILE A N 1
ATOM 903 C CA . ILE A 1 104 ? 11.345 8.466 -21.090 1.00 90.94 104 ILE A CA 1
ATOM 904 C C . ILE A 1 104 ? 11.982 9.297 -22.214 1.00 90.94 104 ILE A C 1
ATOM 906 O O . ILE A 1 104 ? 13.136 9.047 -22.557 1.00 90.94 104 ILE A O 1
ATOM 910 N N . GLU A 1 105 ? 11.283 10.300 -22.750 1.00 89.94 105 GLU A N 1
ATOM 911 C CA . GLU A 1 105 ? 11.849 11.229 -23.739 1.00 89.94 105 GLU A CA 1
ATOM 912 C C . GLU A 1 105 ? 13.043 12.013 -23.183 1.00 89.94 105 GLU A C 1
ATOM 914 O O . GLU A 1 105 ? 14.069 12.123 -23.853 1.00 89.94 105 GLU A O 1
ATOM 919 N N . GLU A 1 106 ? 12.952 12.506 -21.944 1.00 91.31 106 GLU A N 1
ATOM 920 C CA . GLU A 1 106 ? 14.055 13.200 -21.268 1.00 91.31 106 GLU A CA 1
ATOM 921 C C . GLU A 1 106 ? 15.305 12.312 -21.164 1.00 91.31 106 GLU A C 1
ATOM 923 O O . GLU A 1 106 ? 16.404 12.769 -21.485 1.00 91.31 106 GLU A O 1
ATOM 928 N N . VAL A 1 107 ? 15.148 11.035 -20.793 1.00 91.38 107 VAL A N 1
ATOM 929 C CA . VAL A 1 107 ? 16.275 10.085 -20.738 1.00 91.38 107 VAL A CA 1
ATOM 930 C C . VAL A 1 107 ? 16.805 9.779 -22.141 1.00 91.38 107 VAL A C 1
ATOM 932 O O . VAL A 1 107 ? 18.016 9.792 -22.356 1.00 91.38 107 VAL A O 1
ATOM 935 N N . ALA A 1 108 ? 15.925 9.554 -23.121 1.00 89.62 108 ALA A N 1
ATOM 936 C CA . ALA A 1 108 ? 16.328 9.274 -24.499 1.00 89.62 108 ALA A CA 1
ATOM 937 C C . ALA A 1 108 ? 17.120 10.436 -25.124 1.00 89.62 108 ALA A C 1
ATOM 939 O O . ALA A 1 108 ? 18.091 10.212 -25.851 1.00 89.62 108 ALA A O 1
ATOM 940 N N . ASN A 1 109 ? 16.758 11.681 -24.816 1.00 89.25 109 ASN A N 1
ATOM 941 C CA . ASN A 1 109 ? 17.458 12.870 -25.304 1.00 89.25 109 ASN A CA 1
ATOM 942 C C . ASN A 1 109 ? 18.873 13.013 -24.721 1.00 89.25 109 ASN A C 1
ATOM 944 O O . ASN A 1 109 ? 19.743 13.578 -25.378 1.00 89.25 109 ASN A O 1
ATOM 948 N N . GLN A 1 110 ? 19.131 12.454 -23.536 1.00 86.25 110 GLN A N 1
ATOM 949 C CA . GLN A 1 110 ? 20.456 12.455 -22.900 1.00 86.25 110 GLN A CA 1
ATOM 950 C C . GLN A 1 110 ? 21.389 11.361 -23.444 1.00 86.25 110 GLN A C 1
ATOM 952 O O . GLN A 1 110 ? 22.595 11.395 -23.202 1.00 86.25 110 GLN A O 1
ATOM 957 N N . CYS A 1 111 ? 20.855 10.390 -24.186 1.00 85.75 111 CYS A N 1
ATOM 958 C CA . CYS A 1 111 ? 21.637 9.320 -24.793 1.00 85.75 111 CYS A CA 1
ATOM 959 C C . CYS A 1 111 ? 22.367 9.799 -26.065 1.00 85.75 111 CYS A C 1
ATOM 961 O O . CYS A 1 111 ? 21.745 10.405 -26.943 1.00 85.75 111 CYS A O 1
ATOM 963 N N . ARG A 1 112 ? 23.663 9.480 -26.197 1.00 83.31 112 ARG A N 1
ATOM 964 C CA . ARG A 1 112 ? 24.471 9.745 -27.409 1.00 83.31 112 ARG A CA 1
ATOM 965 C C . ARG A 1 112 ? 24.675 8.491 -28.257 1.00 83.31 112 ARG A C 1
ATOM 967 O O . ARG A 1 112 ? 24.469 8.534 -29.460 1.00 83.31 112 ARG A O 1
ATOM 974 N N . ASP A 1 113 ? 24.991 7.377 -27.610 1.00 88.75 113 ASP A N 1
ATOM 975 C CA . ASP A 1 113 ? 25.153 6.053 -28.211 1.00 88.75 113 ASP A CA 1
ATOM 976 C C . ASP A 1 113 ? 24.387 4.991 -27.397 1.00 88.75 113 ASP A C 1
ATOM 978 O O . ASP A 1 113 ? 23.807 5.287 -26.348 1.00 88.75 113 ASP A O 1
ATOM 982 N N . VAL A 1 114 ? 24.362 3.749 -27.886 1.00 89.25 114 VAL A N 1
ATOM 983 C CA . VAL A 1 114 ? 23.616 2.635 -27.273 1.00 89.25 114 VAL A CA 1
ATOM 984 C C . VAL A 1 114 ? 24.132 2.288 -25.877 1.00 89.25 114 VAL A C 1
ATOM 986 O O . VAL A 1 114 ? 23.323 2.070 -24.973 1.00 89.25 114 VAL A O 1
ATOM 989 N N . GLY A 1 115 ? 25.455 2.240 -25.694 1.00 88.44 115 GLY A N 1
ATOM 990 C CA . GLY A 1 115 ? 26.086 1.876 -24.425 1.00 88.44 115 GLY A CA 1
ATOM 991 C C . GLY A 1 115 ? 25.788 2.915 -23.351 1.00 88.44 115 GLY A C 1
ATOM 992 O O . GLY A 1 115 ? 25.190 2.587 -22.326 1.00 88.44 115 GLY A O 1
ATOM 993 N N . GLY A 1 116 ? 26.061 4.188 -23.650 1.00 89.44 116 GLY A N 1
ATOM 994 C CA . GLY A 1 116 ? 25.726 5.299 -22.759 1.00 89.44 116 GLY A CA 1
ATOM 995 C C . GLY A 1 116 ? 24.225 5.396 -22.467 1.00 89.44 116 GLY A C 1
ATOM 996 O O . GLY A 1 116 ? 23.821 5.825 -21.387 1.00 89.44 116 GLY A O 1
ATOM 997 N N . CYS A 1 117 ? 23.371 4.949 -23.393 1.00 91.00 117 CYS A N 1
ATOM 998 C CA . CYS A 1 117 ? 21.935 4.931 -23.156 1.00 91.00 117 CYS A CA 1
ATOM 999 C C . CYS A 1 117 ? 21.486 3.852 -22.172 1.00 91.00 117 CYS A C 1
ATOM 1001 O O . CYS A 1 117 ? 20.628 4.114 -21.328 1.00 91.00 117 CYS A O 1
ATOM 1003 N N . ILE A 1 118 ? 22.080 2.659 -22.246 1.00 92.38 118 ILE A N 1
ATOM 1004 C CA . ILE A 1 118 ? 21.844 1.594 -21.267 1.00 92.38 118 ILE A CA 1
ATOM 1005 C C . ILE A 1 118 ? 22.236 2.085 -19.869 1.00 92.38 118 ILE A C 1
ATOM 1007 O O . ILE A 1 118 ? 21.433 1.969 -18.941 1.00 92.38 118 ILE A O 1
ATOM 1011 N N . ASP A 1 119 ? 23.408 2.706 -19.733 1.00 91.56 119 ASP A N 1
ATOM 1012 C CA . ASP A 1 119 ? 23.885 3.223 -18.447 1.00 91.56 119 ASP A CA 1
ATOM 1013 C C . ASP A 1 119 ? 22.957 4.311 -17.889 1.00 91.56 119 ASP A C 1
ATOM 1015 O O . ASP A 1 119 ? 22.562 4.258 -16.720 1.00 91.56 119 ASP A O 1
ATOM 1019 N N . ASN A 1 120 ? 22.523 5.256 -18.729 1.00 91.75 120 ASN A N 1
ATOM 1020 C CA . ASN A 1 120 ? 21.571 6.298 -18.336 1.00 91.75 120 ASN A CA 1
ATOM 1021 C C . ASN A 1 120 ? 20.228 5.719 -17.867 1.00 91.75 120 ASN A C 1
ATOM 1023 O O . ASN A 1 120 ? 19.693 6.149 -16.844 1.00 91.75 120 ASN A O 1
ATOM 1027 N N . LEU A 1 121 ? 19.692 4.720 -18.574 1.00 93.62 121 LEU A N 1
ATOM 1028 C CA . LEU A 1 121 ? 18.440 4.053 -18.203 1.00 93.62 121 LEU A CA 1
ATOM 1029 C C . LEU A 1 121 ? 18.556 3.327 -16.860 1.00 93.62 121 LEU A C 1
ATOM 1031 O O . LEU A 1 121 ? 17.653 3.426 -16.026 1.00 93.62 121 LEU A O 1
ATOM 1035 N N . VAL A 1 122 ? 19.661 2.613 -16.630 1.00 92.88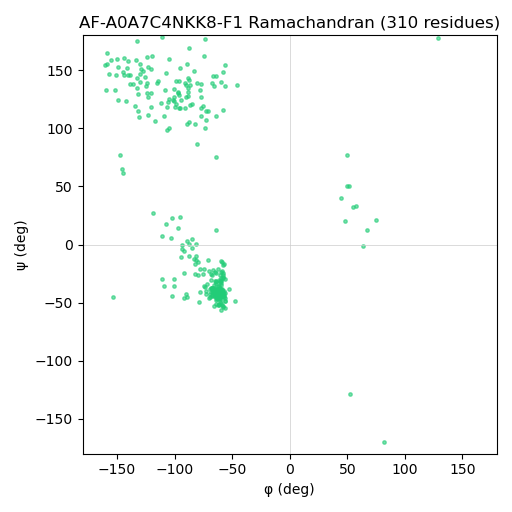 122 VAL A N 1
ATOM 1036 C CA . VAL A 1 122 ? 19.921 1.913 -15.363 1.00 92.88 122 VAL A CA 1
ATOM 1037 C C . VAL A 1 122 ? 20.074 2.910 -14.214 1.00 92.88 122 VAL A C 1
ATOM 1039 O O . VAL A 1 122 ? 19.472 2.724 -13.153 1.00 92.88 122 VAL A O 1
ATOM 1042 N N . ASN A 1 123 ? 20.814 3.998 -14.430 1.00 94.31 123 ASN A N 1
ATOM 1043 C CA . ASN A 1 123 ? 21.008 5.048 -13.435 1.00 94.31 123 ASN A CA 1
ATOM 1044 C C . ASN A 1 123 ? 19.693 5.746 -13.073 1.00 94.31 123 ASN A C 1
ATOM 1046 O O . ASN A 1 123 ? 19.387 5.906 -11.886 1.00 94.31 123 ASN A O 1
ATOM 1050 N N . GLU A 1 124 ? 18.873 6.112 -14.064 1.00 95.12 124 GLU A N 1
ATOM 1051 C CA . GLU A 1 124 ? 17.576 6.731 -13.788 1.00 95.12 124 GLU A CA 1
ATOM 1052 C C . GLU A 1 124 ? 16.621 5.738 -13.111 1.00 95.12 124 GLU A C 1
ATOM 1054 O O . GLU A 1 124 ? 15.934 6.114 -12.160 1.00 95.12 124 GLU A O 1
ATOM 1059 N N . ARG A 1 125 ? 16.644 4.449 -13.487 1.00 94.62 125 ARG A N 1
ATOM 1060 C CA . ARG A 1 125 ? 15.878 3.407 -12.782 1.00 94.62 125 ARG A CA 1
ATOM 1061 C C . ARG A 1 125 ? 16.233 3.375 -11.299 1.00 94.62 125 ARG A C 1
ATOM 1063 O O . ARG A 1 125 ? 15.342 3.533 -10.465 1.00 94.62 125 ARG A O 1
ATOM 1070 N N . ASN A 1 126 ? 17.518 3.247 -10.971 1.00 95.31 126 ASN A N 1
ATOM 1071 C CA . ASN A 1 126 ? 17.997 3.191 -9.588 1.00 95.31 126 ASN A CA 1
ATOM 1072 C C . ASN A 1 126 ? 17.607 4.457 -8.805 1.00 95.31 126 ASN A C 1
ATOM 1074 O O . ASN A 1 126 ? 17.160 4.391 -7.658 1.00 95.31 126 ASN A O 1
ATOM 1078 N N . LYS A 1 127 ? 17.705 5.629 -9.441 1.00 95.69 127 LYS A N 1
ATOM 1079 C CA . LYS A 1 127 ? 17.300 6.914 -8.858 1.00 95.69 127 LYS A CA 1
ATOM 1080 C C . LYS A 1 127 ? 15.799 6.980 -8.575 1.00 95.69 127 LYS A C 1
ATOM 1082 O O . LYS A 1 127 ? 15.403 7.468 -7.512 1.00 95.69 127 LYS A O 1
ATOM 1087 N N . VAL A 1 128 ? 14.949 6.503 -9.484 1.00 94.88 128 VAL A N 1
ATOM 1088 C CA . VAL A 1 128 ? 13.495 6.452 -9.268 1.00 94.88 128 VAL A CA 1
ATOM 1089 C C . VAL A 1 128 ? 13.142 5.419 -8.197 1.00 94.88 128 VAL A C 1
ATOM 1091 O O . VAL A 1 128 ? 12.347 5.733 -7.310 1.00 94.88 128 VAL A O 1
ATOM 1094 N N . GLU A 1 129 ? 13.764 4.239 -8.205 1.00 94.50 129 GLU A N 1
ATOM 1095 C CA . GLU A 1 129 ? 13.593 3.217 -7.162 1.00 94.50 129 GLU A CA 1
ATOM 1096 C C . GLU A 1 129 ? 13.944 3.776 -5.777 1.00 94.50 129 GLU A C 1
ATOM 1098 O O . GLU A 1 129 ? 13.152 3.655 -4.838 1.00 94.50 129 GLU A O 1
ATOM 1103 N N . HIS A 1 130 ? 15.052 4.513 -5.662 1.00 94.94 130 HIS A N 1
ATOM 1104 C CA . HIS A 1 130 ? 15.431 5.194 -4.423 1.00 94.94 130 HIS A CA 1
ATOM 1105 C C . HIS A 1 130 ? 14.418 6.265 -3.999 1.00 94.94 130 HIS A C 1
ATOM 1107 O O . HIS A 1 130 ? 14.066 6.373 -2.822 1.00 94.94 130 HIS A O 1
ATOM 1113 N N . LYS A 1 131 ? 13.888 7.051 -4.948 1.00 93.62 131 LYS A N 1
ATOM 1114 C CA . LYS A 1 131 ? 12.818 8.028 -4.672 1.00 93.62 131 LYS A CA 1
ATOM 1115 C C . LYS A 1 131 ? 11.542 7.340 -4.173 1.00 93.62 131 LYS A C 1
ATOM 1117 O O . LYS A 1 131 ? 10.911 7.860 -3.250 1.00 93.62 131 LYS A O 1
ATOM 1122 N N . ILE A 1 132 ? 11.158 6.199 -4.752 1.00 90.81 132 ILE A N 1
ATOM 1123 C CA . ILE A 1 132 ? 10.018 5.388 -4.293 1.00 90.81 132 ILE A CA 1
ATOM 1124 C C . ILE A 1 132 ? 10.276 4.899 -2.867 1.00 90.81 132 ILE A C 1
ATOM 1126 O O . ILE A 1 132 ? 9.450 5.143 -1.988 1.00 90.81 132 ILE A O 1
ATOM 1130 N N . ALA A 1 133 ? 11.430 4.278 -2.615 1.00 90.31 133 ALA A N 1
ATOM 1131 C CA . ALA A 1 133 ? 11.796 3.756 -1.301 1.00 90.31 133 ALA A CA 1
ATOM 1132 C C . ALA A 1 133 ? 11.773 4.855 -0.226 1.00 90.31 133 ALA A C 1
ATOM 1134 O O . ALA A 1 133 ? 11.152 4.687 0.825 1.00 90.31 133 ALA A O 1
ATOM 1135 N N . ARG A 1 134 ? 12.348 6.031 -0.520 1.00 91.69 134 ARG A N 1
ATOM 1136 C CA . ARG A 1 134 ? 12.297 7.207 0.364 1.00 91.69 134 ARG A CA 1
ATOM 1137 C C . ARG A 1 134 ? 10.869 7.688 0.624 1.00 91.69 134 ARG A C 1
ATOM 1139 O O . ARG A 1 134 ? 10.545 8.009 1.765 1.00 91.69 134 ARG A O 1
ATOM 1146 N N . ARG A 1 135 ? 10.005 7.741 -0.400 1.00 89.69 135 ARG A N 1
ATOM 1147 C CA . ARG A 1 135 ? 8.588 8.124 -0.242 1.00 89.69 135 ARG A CA 1
ATOM 1148 C C . ARG A 1 135 ? 7.829 7.132 0.635 1.00 89.69 135 ARG A C 1
ATOM 1150 O O . ARG A 1 135 ? 7.122 7.568 1.540 1.00 89.69 135 ARG A O 1
ATOM 1157 N N . ILE A 1 136 ? 8.010 5.830 0.407 1.00 89.50 136 ILE A N 1
ATOM 1158 C CA . ILE A 1 136 ? 7.406 4.770 1.225 1.00 89.50 136 ILE A CA 1
ATOM 1159 C C . ILE A 1 136 ? 7.872 4.911 2.673 1.00 89.50 136 ILE A C 1
ATOM 1161 O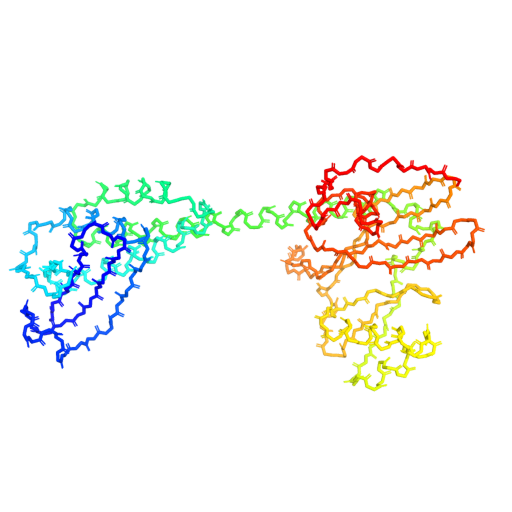 O . ILE A 1 136 ? 7.039 4.978 3.571 1.00 89.50 136 ILE A O 1
ATOM 1165 N N . LEU A 1 137 ? 9.181 5.035 2.909 1.00 90.56 137 LEU A N 1
ATOM 1166 C CA . LEU A 1 137 ? 9.731 5.205 4.252 1.00 90.56 137 LEU A CA 1
ATOM 1167 C C . LEU A 1 137 ? 9.184 6.464 4.938 1.00 90.56 137 LEU A C 1
ATOM 1169 O O . LEU A 1 137 ? 8.782 6.397 6.096 1.00 90.56 137 LEU A O 1
ATOM 1173 N N . LYS A 1 138 ? 9.110 7.599 4.230 1.00 92.00 138 LYS A N 1
ATOM 1174 C CA . LYS A 1 138 ? 8.510 8.834 4.758 1.00 92.00 138 LYS A CA 1
ATOM 1175 C C . LYS A 1 138 ? 7.041 8.624 5.137 1.00 92.00 138 LYS A C 1
ATOM 1177 O O . LYS A 1 138 ? 6.633 9.066 6.206 1.00 92.00 138 LYS A O 1
ATOM 1182 N N . GLY A 1 139 ? 6.273 7.925 4.299 1.00 91.56 139 GLY A N 1
ATOM 1183 C CA . GLY A 1 139 ? 4.882 7.566 4.580 1.00 91.56 139 GLY A CA 1
ATOM 1184 C C . GLY A 1 139 ? 4.742 6.679 5.818 1.00 91.56 139 GLY A C 1
ATOM 1185 O O . GLY A 1 139 ? 3.940 6.984 6.696 1.00 91.56 139 GLY A O 1
ATOM 1186 N N . ARG A 1 140 ? 5.577 5.639 5.942 1.00 93.50 140 ARG A N 1
ATOM 1187 C CA . ARG A 1 140 ? 5.613 4.754 7.120 1.00 93.50 140 ARG A CA 1
ATOM 1188 C C . ARG A 1 140 ? 5.950 5.514 8.398 1.00 93.50 140 ARG A C 1
ATOM 1190 O O . ARG A 1 140 ? 5.256 5.356 9.400 1.00 93.50 140 ARG A O 1
ATOM 1197 N N . LYS A 1 141 ? 6.965 6.384 8.353 1.00 94.44 141 LYS A N 1
ATOM 1198 C CA . LYS A 1 141 ? 7.334 7.265 9.471 1.00 94.44 141 LYS A CA 1
ATOM 1199 C C . LYS A 1 141 ? 6.169 8.166 9.871 1.00 94.44 141 LYS A C 1
ATOM 1201 O O . LYS A 1 141 ? 5.778 8.156 11.030 1.00 94.44 141 LYS A O 1
ATOM 1206 N N . ALA A 1 142 ? 5.570 8.874 8.913 1.00 94.38 142 ALA A N 1
ATOM 1207 C CA . ALA A 1 142 ? 4.447 9.773 9.171 1.00 94.38 142 ALA A CA 1
ATOM 1208 C C . ALA A 1 142 ? 3.236 9.042 9.776 1.00 94.38 142 ALA A C 1
ATOM 1210 O O . ALA A 1 142 ? 2.645 9.528 10.739 1.00 94.38 142 ALA A O 1
ATOM 1211 N N . LEU A 1 143 ? 2.897 7.860 9.252 1.00 94.69 143 LEU A N 1
ATOM 1212 C CA . LEU A 1 143 ? 1.807 7.035 9.770 1.00 94.69 143 LEU A CA 1
ATOM 1213 C C . LEU A 1 143 ? 2.093 6.540 11.195 1.00 94.69 143 LEU A C 1
ATOM 1215 O O . LEU A 1 143 ? 1.215 6.619 12.049 1.00 94.69 143 LEU A O 1
ATOM 1219 N N . THR A 1 144 ? 3.326 6.101 11.462 1.00 95.88 144 THR A N 1
ATOM 1220 C CA . THR A 1 144 ? 3.771 5.684 12.803 1.00 95.88 144 THR A CA 1
ATOM 1221 C C . THR A 1 144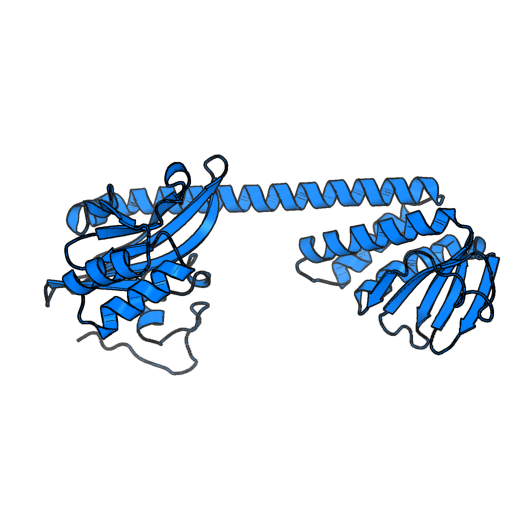 ? 3.675 6.848 13.787 1.00 95.88 144 THR A C 1
ATOM 1223 O O . THR A 1 144 ? 3.023 6.727 14.816 1.00 95.88 144 THR A O 1
ATOM 1226 N N . THR A 1 145 ? 4.235 8.014 13.445 1.00 96.12 145 THR A N 1
ATOM 1227 C CA . THR A 1 145 ? 4.168 9.218 14.288 1.00 96.12 145 THR A CA 1
ATOM 1228 C C . THR A 1 145 ? 2.728 9.637 14.571 1.00 96.12 145 THR A C 1
ATOM 1230 O O . THR A 1 145 ? 2.406 9.953 15.714 1.00 96.12 145 THR A O 1
ATOM 1233 N N . ARG A 1 146 ? 1.852 9.618 13.556 1.00 95.50 146 ARG A N 1
ATOM 1234 C CA . ARG A 1 146 ? 0.422 9.917 13.717 1.00 95.50 146 ARG A CA 1
ATOM 1235 C C . ARG A 1 146 ? -0.225 8.976 14.729 1.00 95.50 146 ARG A C 1
ATOM 1237 O O . ARG A 1 146 ? -0.831 9.453 15.682 1.00 95.50 146 ARG A O 1
ATOM 1244 N N . LEU A 1 147 ? -0.075 7.667 14.537 1.00 95.94 147 LEU A N 1
ATOM 1245 C CA . LEU A 1 147 ? -0.729 6.664 15.373 1.00 95.94 147 LEU A CA 1
ATOM 1246 C C . LEU A 1 147 ? -0.206 6.675 16.812 1.00 95.94 147 LEU A C 1
ATOM 1248 O O . LEU A 1 147 ? -1.007 6.639 17.745 1.00 95.94 147 LEU A O 1
ATOM 1252 N N . THR A 1 148 ? 1.104 6.830 17.015 1.00 95.50 148 THR A N 1
ATOM 1253 C CA . THR A 1 148 ? 1.688 6.985 18.355 1.00 95.50 148 THR A CA 1
ATOM 1254 C C . THR A 1 148 ? 1.184 8.255 19.043 1.00 95.50 148 THR A C 1
ATOM 1256 O O . THR A 1 148 ? 0.741 8.199 20.189 1.00 95.50 148 THR A O 1
ATOM 1259 N N . LYS A 1 149 ? 1.190 9.402 18.345 1.00 97.12 149 LYS A N 1
ATOM 1260 C CA . LYS A 1 149 ? 0.695 10.675 18.896 1.00 97.12 149 LYS A CA 1
ATOM 1261 C C . LYS A 1 149 ? -0.781 10.582 19.279 1.00 97.12 149 LYS A C 1
ATOM 1263 O O . LYS A 1 149 ? -1.168 11.040 20.351 1.00 97.12 149 LYS A O 1
ATOM 1268 N N . ASN A 1 150 ? -1.597 9.991 18.415 1.00 96.88 150 ASN A N 1
ATOM 1269 C CA . ASN A 1 150 ? -3.026 9.857 18.657 1.00 96.88 150 ASN A CA 1
ATOM 1270 C C . ASN A 1 150 ? -3.332 8.885 19.800 1.00 96.88 150 ASN A C 1
ATOM 1272 O O . ASN A 1 150 ? -4.197 9.187 20.617 1.00 96.88 150 ASN A O 1
ATOM 1276 N N . THR A 1 151 ? -2.565 7.797 19.919 1.00 96.38 151 THR A N 1
ATOM 1277 C CA . THR A 1 151 ? -2.695 6.855 21.041 1.00 96.38 151 THR A CA 1
ATOM 1278 C C . THR A 1 151 ? -2.415 7.565 22.361 1.00 96.38 151 THR A C 1
ATOM 1280 O O . THR A 1 151 ? -3.199 7.451 23.298 1.00 96.38 151 THR A O 1
ATOM 1283 N N . MET A 1 152 ? -1.355 8.381 22.413 1.00 96.31 152 MET A N 1
ATOM 1284 C CA . MET A 1 152 ? -1.044 9.193 23.593 1.00 96.31 152 MET A CA 1
ATOM 1285 C C . MET A 1 152 ? -2.136 10.221 23.903 1.00 96.31 152 MET A C 1
ATOM 1287 O O . MET A 1 152 ? -2.499 10.382 25.061 1.00 96.31 152 MET A O 1
ATOM 1291 N N . ARG A 1 153 ? -2.706 10.875 22.884 1.00 96.94 153 ARG A N 1
ATOM 1292 C CA . ARG A 1 153 ? -3.830 11.813 23.057 1.00 96.94 153 ARG A CA 1
ATOM 1293 C C . ARG A 1 153 ? -5.075 11.131 23.635 1.00 96.94 153 ARG A C 1
ATOM 1295 O O . ARG A 1 153 ? -5.805 11.750 24.394 1.00 96.94 153 ARG A O 1
ATOM 1302 N N . CYS A 1 154 ? -5.323 9.879 23.263 1.00 97.50 154 CYS A N 1
ATOM 1303 C CA . CYS A 1 154 ? -6.473 9.105 23.725 1.00 97.50 154 CYS A CA 1
ATOM 1304 C C . CYS A 1 154 ? -6.226 8.346 25.034 1.00 97.50 154 CYS A C 1
ATOM 1306 O O . CYS A 1 154 ? -7.131 7.660 25.506 1.00 97.50 154 CYS A O 1
ATOM 1308 N N . ARG A 1 155 ? -5.027 8.455 25.621 1.00 96.75 155 ARG A N 1
ATOM 1309 C CA . ARG A 1 155 ? -4.588 7.632 26.752 1.00 96.75 155 ARG A CA 1
ATOM 1310 C C . ARG A 1 155 ? -5.520 7.718 27.956 1.00 96.75 155 ARG A C 1
ATOM 1312 O O . ARG A 1 155 ? -5.835 6.679 28.519 1.00 96.75 155 ARG A O 1
ATOM 1319 N N . ASP A 1 156 ? -5.997 8.907 28.310 1.00 97.12 156 ASP A N 1
ATOM 1320 C CA . ASP A 1 156 ? -6.853 9.086 29.491 1.00 97.12 156 ASP A CA 1
ATOM 1321 C C . ASP A 1 156 ? -8.223 8.425 29.304 1.00 97.12 156 ASP A C 1
ATOM 1323 O O . ASP A 1 156 ? -8.723 7.747 30.199 1.00 97.12 156 ASP A O 1
ATOM 1327 N N . LEU A 1 157 ? -8.809 8.549 28.109 1.00 96.88 157 LEU A N 1
ATOM 1328 C CA . LEU A 1 157 ? -10.063 7.872 27.775 1.00 96.88 157 LEU A CA 1
ATOM 1329 C C . LEU A 1 157 ? -9.880 6.355 27.702 1.00 96.88 157 LEU A C 1
ATOM 1331 O O . LEU A 1 157 ? -10.747 5.617 28.162 1.00 96.88 157 LEU A O 1
ATOM 1335 N N . VAL A 1 158 ? -8.749 5.891 27.166 1.00 95.62 158 VAL A N 1
ATOM 1336 C CA . VAL A 1 158 ? -8.397 4.468 27.167 1.00 95.62 158 VAL A CA 1
ATOM 1337 C C . VAL A 1 158 ? -8.283 3.961 28.602 1.00 95.62 158 VAL A C 1
ATOM 1339 O O . VAL A 1 158 ? -8.930 2.982 28.939 1.00 95.62 158 VAL A O 1
ATOM 1342 N N . GLN A 1 159 ? -7.548 4.656 29.470 1.00 96.00 159 GLN A N 1
ATOM 1343 C CA . GLN A 1 159 ? -7.392 4.284 30.877 1.00 96.00 159 GLN A CA 1
ATOM 1344 C C . GLN A 1 159 ? -8.733 4.252 31.624 1.00 96.00 159 GLN A C 1
ATOM 1346 O O . GLN A 1 159 ? -8.923 3.417 32.504 1.00 96.00 159 GLN A O 1
ATOM 1351 N N . LYS A 1 160 ? -9.653 5.159 31.273 1.00 95.12 160 LYS A N 1
ATOM 1352 C CA . LYS A 1 160 ? -10.986 5.271 31.874 1.00 95.12 160 LYS A CA 1
ATOM 1353 C C . LYS A 1 160 ? -11.935 4.148 31.450 1.00 95.12 160 LYS A C 1
ATOM 1355 O O . LYS A 1 160 ? -12.692 3.675 32.288 1.00 95.12 160 LYS A O 1
ATOM 1360 N N . TYR A 1 161 ? -11.941 3.773 30.169 1.00 93.75 161 TYR A N 1
ATOM 1361 C CA . TYR A 1 161 ? -12.963 2.876 29.608 1.00 93.75 161 TYR A CA 1
ATOM 1362 C C . TYR A 1 161 ? -12.457 1.479 29.246 1.00 93.75 161 TYR A C 1
ATOM 1364 O O . TYR A 1 161 ? -13.205 0.519 29.386 1.00 93.75 161 TYR A O 1
ATOM 1372 N N . PHE A 1 162 ? -11.219 1.362 28.768 1.00 93.12 162 PHE A N 1
ATOM 1373 C CA . PHE A 1 162 ? -10.631 0.111 28.280 1.00 93.12 162 PHE A CA 1
ATOM 1374 C C . PHE A 1 162 ? -9.129 0.052 28.612 1.00 93.12 162 PHE A C 1
ATOM 1376 O O . PHE A 1 162 ? -8.299 0.042 27.692 1.00 93.12 162 PHE A O 1
ATOM 1383 N N . PRO A 1 163 ? -8.734 0.069 29.901 1.00 92.00 163 PRO A N 1
ATOM 1384 C CA . PRO A 1 163 ? -7.324 0.060 30.299 1.00 92.00 163 PRO A CA 1
ATOM 1385 C C . PRO A 1 163 ? -6.563 -1.157 29.750 1.00 92.00 163 PRO A C 1
ATOM 1387 O O . PRO A 1 163 ? -5.358 -1.082 29.511 1.00 92.00 163 PRO A O 1
ATOM 1390 N N . GLU A 1 164 ? -7.267 -2.251 29.460 1.00 90.12 164 GLU A N 1
ATOM 1391 C CA . GLU A 1 164 ? -6.741 -3.465 28.841 1.00 90.12 164 GLU A CA 1
ATOM 1392 C C . GLU A 1 164 ? -6.189 -3.215 27.431 1.00 90.12 164 GLU A C 1
ATOM 1394 O O . GLU A 1 164 ? -5.337 -3.966 26.974 1.00 90.12 164 GLU A O 1
ATOM 1399 N N . LEU A 1 165 ? -6.583 -2.146 26.725 1.00 90.81 165 LEU A N 1
ATOM 1400 C CA . LEU A 1 165 ? -5.950 -1.786 25.445 1.00 90.81 165 LEU A CA 1
ATOM 1401 C C . LEU A 1 165 ? -4.474 -1.405 25.599 1.00 90.81 165 LEU A C 1
ATOM 1403 O O . LEU A 1 165 ? -3.722 -1.503 24.629 1.00 90.81 165 LEU A O 1
ATOM 1407 N N . LEU A 1 166 ? -4.058 -0.956 26.787 1.00 89.06 166 LEU A N 1
ATOM 1408 C CA . LEU A 1 166 ? -2.655 -0.657 27.075 1.00 89.06 166 LEU A CA 1
ATOM 1409 C C . LEU A 1 166 ? -1.837 -1.936 27.278 1.00 89.06 166 LEU A C 1
ATOM 1411 O O . LEU A 1 166 ? -0.629 -1.921 27.051 1.00 89.06 166 LEU A O 1
ATOM 1415 N N . ASN A 1 167 ? -2.491 -3.027 27.687 1.00 86.06 167 ASN A N 1
ATOM 1416 C CA . ASN A 1 167 ? -1.871 -4.335 27.852 1.00 86.06 167 ASN A CA 1
ATOM 1417 C C . ASN A 1 167 ? -2.866 -5.474 27.542 1.00 86.06 167 ASN A C 1
ATOM 1419 O O . ASN A 1 167 ? -3.410 -6.082 28.468 1.00 86.06 167 ASN A O 1
ATOM 1423 N N . PRO A 1 168 ? -3.142 -5.751 26.253 1.00 86.88 168 PRO A N 1
ATOM 1424 C CA . PRO A 1 168 ? -4.162 -6.721 25.870 1.00 86.88 168 PRO A CA 1
ATOM 1425 C C . PRO A 1 168 ? -3.768 -8.142 26.264 1.00 86.88 168 PRO A C 1
ATOM 1427 O O . PRO A 1 168 ? -2.631 -8.565 26.041 1.00 86.88 168 PRO A O 1
ATOM 1430 N N . HIS A 1 169 ? -4.725 -8.925 26.762 1.00 88.94 169 HIS A N 1
ATOM 1431 C CA . HIS A 1 169 ? -4.501 -10.349 27.005 1.00 88.94 169 HIS A CA 1
ATOM 1432 C C . HIS A 1 169 ? -4.275 -11.083 25.687 1.00 88.94 169 HIS A C 1
ATOM 1434 O O . HIS A 1 169 ? -5.008 -10.862 24.731 1.00 88.94 169 HIS A O 1
ATOM 1440 N N . VAL A 1 170 ? -3.295 -11.981 25.622 1.00 90.06 170 VAL A N 1
ATOM 1441 C CA . VAL A 1 170 ? -2.987 -12.720 24.392 1.00 90.06 170 VAL A CA 1
ATOM 1442 C C . VAL A 1 170 ? -3.450 -14.164 24.525 1.00 90.06 170 VAL A C 1
ATOM 1444 O O . VAL A 1 170 ? -2.935 -14.910 25.353 1.00 90.06 170 VAL A O 1
ATOM 1447 N N . PHE A 1 171 ? -4.381 -14.570 23.666 1.00 90.75 171 PHE A N 1
ATOM 1448 C CA . PHE A 1 171 ? -4.768 -15.963 23.485 1.00 90.75 171 PHE A CA 1
ATOM 1449 C C . PHE A 1 171 ? -4.086 -16.543 22.245 1.00 90.75 171 PHE A C 1
ATOM 1451 O O . PHE A 1 171 ? -4.307 -16.083 21.121 1.00 90.75 171 PHE A O 1
ATOM 1458 N N . THR A 1 172 ? -3.258 -17.566 22.452 1.00 92.00 172 THR A N 1
ATOM 1459 C CA . THR A 1 172 ? -2.589 -18.319 21.389 1.00 92.00 172 THR A CA 1
ATOM 1460 C C . THR A 1 172 ? -3.324 -19.631 21.124 1.00 92.00 172 THR A C 1
ATOM 1462 O O . THR A 1 172 ? -3.634 -20.366 22.054 1.00 92.00 172 THR A O 1
ATOM 1465 N N . TYR A 1 173 ? -3.568 -19.954 19.853 1.00 91.88 173 TYR A N 1
ATOM 1466 C CA . TYR A 1 173 ? -4.160 -21.235 19.448 1.00 91.88 173 TYR A CA 1
ATOM 1467 C C . TYR A 1 173 ? -3.278 -21.992 18.451 1.00 91.88 173 TYR A C 1
ATOM 1469 O O . TYR A 1 173 ? -2.514 -21.397 17.677 1.00 91.88 173 TYR A O 1
ATOM 1477 N N . ARG A 1 174 ? -3.390 -23.323 18.454 1.00 90.94 174 ARG A N 1
ATOM 1478 C CA . ARG A 1 174 ? -2.686 -24.242 17.546 1.00 90.94 174 ARG A CA 1
ATOM 1479 C C . ARG A 1 174 ? -3.569 -24.720 16.397 1.00 90.94 174 ARG A C 1
ATOM 1481 O O . ARG A 1 174 ? -3.063 -24.871 15.286 1.00 90.94 174 ARG A O 1
ATOM 1488 N N . SER A 1 175 ? -4.863 -24.923 16.642 1.00 90.50 175 SER A N 1
ATOM 1489 C CA . SER A 1 175 ? -5.838 -25.393 15.648 1.00 90.50 175 SER A CA 1
ATOM 1490 C C . SER A 1 175 ? -7.132 -24.574 15.666 1.00 90.50 175 SER A C 1
ATOM 1492 O O . SER A 1 175 ? -7.464 -23.935 16.666 1.00 90.50 175 SER A O 1
ATOM 1494 N N . SER A 1 176 ? -7.880 -24.605 14.559 1.00 88.81 176 SER A N 1
ATOM 1495 C CA . SER A 1 176 ? -9.187 -23.941 14.460 1.00 88.81 176 SER A CA 1
ATOM 1496 C C . SER A 1 176 ? -10.200 -24.503 15.465 1.00 88.81 176 SER A C 1
ATOM 1498 O O . SER A 1 176 ? -11.010 -23.743 15.985 1.00 88.81 176 SER A O 1
ATOM 1500 N N . ASP A 1 177 ? -10.102 -25.788 15.827 1.00 91.50 177 ASP A N 1
ATOM 1501 C CA . ASP A 1 177 ? -10.948 -26.408 16.859 1.00 91.50 177 ASP A CA 1
ATOM 1502 C C . ASP A 1 177 ? -10.696 -25.830 18.255 1.00 91.50 177 ASP A C 1
ATOM 1504 O O . ASP A 1 177 ? -11.633 -25.615 19.026 1.00 91.50 177 ASP A O 1
ATOM 1508 N N . GLU A 1 178 ? -9.431 -25.572 18.600 1.00 93.62 178 GLU A N 1
ATOM 1509 C CA . GLU A 1 178 ? -9.061 -24.939 19.868 1.00 93.62 178 GLU A CA 1
ATOM 1510 C C . GLU A 1 178 ? -9.614 -23.514 19.939 1.00 93.62 178 GLU A C 1
ATOM 1512 O O . GLU A 1 178 ? -10.248 -23.138 20.929 1.00 93.62 178 GLU A O 1
ATOM 1517 N N . LEU A 1 179 ? -9.453 -22.752 18.853 1.00 92.56 179 LEU A N 1
ATOM 1518 C CA . LEU A 1 179 ? -10.024 -21.417 18.746 1.00 92.56 179 LEU A CA 1
ATOM 1519 C C . LEU A 1 179 ? -11.556 -21.449 18.820 1.00 92.56 179 LEU A C 1
ATOM 1521 O O . LEU A 1 179 ? -12.144 -20.640 19.531 1.00 92.56 179 LEU A O 1
ATOM 1525 N N . ALA A 1 180 ? -12.215 -22.384 18.135 1.00 92.06 180 ALA A N 1
ATOM 1526 C CA . ALA A 1 180 ? -13.669 -22.516 18.163 1.00 92.06 180 ALA A CA 1
ATOM 1527 C C . ALA A 1 180 ? -14.181 -22.836 19.572 1.00 92.06 180 ALA A C 1
ATOM 1529 O O . ALA A 1 180 ? -15.134 -22.207 20.031 1.00 92.06 180 ALA A O 1
ATOM 1530 N N . LYS A 1 181 ? -13.524 -23.751 20.297 1.00 93.06 181 LYS A N 1
ATOM 1531 C CA . LYS A 1 181 ? -13.853 -24.049 21.701 1.00 93.06 181 LYS A CA 1
ATOM 1532 C C . LYS A 1 181 ? -13.698 -22.822 22.594 1.00 93.06 181 LYS A C 1
ATOM 1534 O O . LYS A 1 181 ? -14.545 -22.598 23.453 1.00 93.06 181 LYS A O 1
ATOM 1539 N N . PHE A 1 182 ? -12.645 -22.032 22.392 1.00 91.56 182 PHE A N 1
ATOM 1540 C CA . PHE A 1 182 ? -12.445 -20.781 23.116 1.00 91.56 182 PHE A CA 1
ATOM 1541 C C . PHE A 1 182 ? -13.552 -19.763 22.798 1.00 91.56 182 PHE A C 1
ATOM 1543 O O . PHE A 1 182 ? -14.231 -19.283 23.704 1.00 91.56 182 PHE A O 1
ATOM 1550 N N . MET A 1 183 ? -13.815 -19.510 21.513 1.00 90.94 183 MET A N 1
ATOM 1551 C CA . MET A 1 183 ? -14.822 -18.539 21.086 1.00 90.94 183 MET A CA 1
ATOM 1552 C C . MET A 1 183 ? -16.237 -18.933 21.490 1.00 90.94 183 MET A C 1
ATOM 1554 O O . MET A 1 183 ? -17.017 -18.042 21.780 1.00 90.94 183 MET A O 1
ATOM 1558 N N . LYS A 1 184 ? -16.577 -20.223 21.575 1.00 92.06 184 LYS A N 1
ATOM 1559 C CA . LYS A 1 184 ? -17.898 -20.684 22.046 1.00 92.06 184 LYS A CA 1
ATOM 1560 C C . LYS A 1 184 ? -18.130 -20.463 23.543 1.00 92.06 184 LYS A C 1
ATOM 1562 O O . LYS A 1 184 ? -19.275 -20.351 23.962 1.00 92.06 184 LYS A O 1
ATOM 1567 N N . ARG A 1 185 ? -17.070 -20.348 24.355 1.00 90.69 185 ARG A N 1
ATOM 1568 C CA . ARG A 1 185 ? -17.203 -19.892 25.756 1.00 90.69 185 ARG A CA 1
ATOM 1569 C C . ARG A 1 185 ? -17.618 -18.427 25.801 1.00 90.69 185 ARG A C 1
ATOM 1571 O O . ARG A 1 185 ? -18.444 -18.031 26.612 1.00 90.69 185 ARG A O 1
ATOM 1578 N N . LEU A 1 186 ? -17.074 -17.661 24.860 1.00 86.56 186 LEU A N 1
ATOM 1579 C CA . LEU A 1 186 ? -17.328 -16.247 24.704 1.00 86.56 186 LEU A CA 1
ATOM 1580 C C . LEU A 1 186 ? -18.447 -15.938 23.721 1.00 86.56 186 LEU A C 1
ATOM 1582 O O . LEU A 1 186 ? -18.682 -14.788 23.509 1.00 86.56 186 LEU A O 1
ATOM 1586 N N . PHE A 1 187 ? -19.109 -16.811 22.986 1.00 86.81 187 PHE A N 1
ATOM 1587 C CA . PHE A 1 187 ? -20.032 -16.359 21.930 1.00 86.81 187 PHE A CA 1
ATOM 1588 C C . PHE A 1 187 ? -21.043 -17.445 21.638 1.00 86.81 187 PHE A C 1
ATOM 1590 O O . PHE A 1 187 ? -20.729 -18.626 21.717 1.00 86.81 187 PHE A O 1
ATOM 1597 N N . ILE A 1 188 ? -22.267 -17.039 21.284 1.00 88.75 188 ILE A N 1
ATOM 1598 C CA . ILE A 1 188 ? -23.228 -17.986 20.714 1.00 88.75 188 ILE A CA 1
ATOM 1599 C C . ILE A 1 188 ? -22.617 -18.606 19.450 1.00 88.75 188 ILE A C 1
ATOM 1601 O O . ILE A 1 188 ? -21.863 -17.926 18.748 1.00 88.75 188 ILE A O 1
ATOM 1605 N N . ASP A 1 189 ? -22.959 -19.858 19.141 1.00 89.88 189 ASP A N 1
ATOM 1606 C CA . ASP A 1 189 ? -22.282 -20.660 18.108 1.00 89.88 189 ASP A CA 1
ATOM 1607 C C . ASP A 1 189 ? -22.078 -19.910 16.783 1.00 89.88 189 ASP A C 1
ATOM 1609 O O . ASP A 1 189 ? -20.958 -19.820 16.280 1.00 89.88 189 ASP A O 1
ATOM 1613 N N . ARG A 1 190 ? -23.131 -19.266 16.265 1.00 89.25 190 ARG A N 1
ATOM 1614 C CA . ARG A 1 190 ? -23.072 -18.506 15.006 1.00 89.25 190 ARG A CA 1
ATOM 1615 C C . ARG A 1 190 ? -22.043 -17.368 15.031 1.00 89.25 190 ARG A C 1
ATOM 1617 O O . ARG A 1 190 ? -21.378 -17.113 14.027 1.00 89.25 190 ARG A O 1
ATOM 1624 N N . VAL A 1 191 ? -21.931 -16.663 16.156 1.00 83.81 191 VAL A N 1
ATOM 1625 C CA . VAL A 1 191 ? -20.996 -15.539 16.326 1.00 83.81 191 VAL A CA 1
ATOM 1626 C C . VAL A 1 191 ? -19.580 -16.066 16.556 1.00 83.81 191 VAL A C 1
ATOM 1628 O O . VAL A 1 191 ? -18.637 -15.557 15.952 1.00 83.81 191 VAL A O 1
ATOM 1631 N N . ALA A 1 192 ? -19.432 -17.129 17.353 1.00 86.75 192 ALA A N 1
ATOM 1632 C CA . ALA A 1 192 ? -18.154 -17.799 17.572 1.00 86.75 192 ALA A CA 1
ATOM 1633 C C . ALA A 1 192 ? -17.531 -18.261 16.245 1.00 86.75 192 ALA A C 1
ATOM 1635 O O . ALA A 1 192 ? -16.377 -17.947 15.961 1.00 86.75 192 ALA A O 1
ATOM 1636 N N . GLU A 1 193 ? -18.309 -18.931 15.394 1.00 88.38 193 GLU A N 1
ATOM 1637 C CA . GLU A 1 193 ? -17.862 -19.384 14.073 1.00 88.38 193 GLU A CA 1
ATOM 1638 C C . GLU A 1 193 ? -17.453 -18.234 13.147 1.00 88.38 193 GLU A C 1
ATOM 1640 O O . GLU A 1 193 ? -16.474 -18.347 12.406 1.00 88.38 193 GLU A O 1
ATOM 1645 N N . ALA A 1 194 ? -18.181 -17.113 13.180 1.00 86.12 194 ALA A N 1
ATOM 1646 C CA . ALA A 1 194 ? -17.828 -15.935 12.396 1.00 86.12 194 ALA A CA 1
ATOM 1647 C C . ALA A 1 194 ? -16.466 -15.366 12.819 1.00 86.12 194 ALA A C 1
ATOM 1649 O O . ALA A 1 194 ? -15.638 -15.059 11.959 1.00 86.12 194 ALA A O 1
ATOM 1650 N N . TYR A 1 195 ? -16.198 -15.293 14.125 1.00 85.50 195 TYR A N 1
ATOM 1651 C CA . TYR A 1 195 ? -14.897 -14.860 14.623 1.00 85.50 195 TYR A CA 1
ATOM 1652 C C . TYR A 1 195 ? -13.771 -15.849 14.315 1.00 85.50 195 TYR A C 1
ATOM 1654 O O . TYR A 1 195 ? -12.672 -15.401 13.999 1.00 85.50 195 TYR A O 1
ATOM 1662 N N . VAL A 1 196 ? -14.021 -17.163 14.369 1.00 88.88 196 VAL A N 1
ATOM 1663 C CA . VAL A 1 196 ? -13.029 -18.184 13.980 1.00 88.88 196 VAL A CA 1
ATOM 1664 C C . VAL A 1 196 ? -12.593 -17.961 12.531 1.00 88.88 196 VAL A C 1
ATOM 1666 O O . VAL A 1 196 ? -11.406 -17.761 12.278 1.00 88.88 196 VAL A O 1
ATOM 1669 N N . ARG A 1 197 ? -13.551 -17.872 11.597 1.00 87.38 197 ARG A N 1
ATOM 1670 C CA . ARG A 1 197 ? -13.268 -17.591 10.176 1.00 87.38 197 ARG A CA 1
ATOM 1671 C C . ARG A 1 197 ? -12.531 -16.265 9.988 1.00 87.38 197 ARG A C 1
ATOM 1673 O O . ARG A 1 197 ? -11.607 -16.161 9.185 1.00 87.38 197 ARG A O 1
ATOM 1680 N N . PHE A 1 198 ? -12.918 -15.236 10.739 1.00 84.50 198 PHE A N 1
ATOM 1681 C CA . PHE A 1 198 ? -12.261 -13.934 10.666 1.00 84.50 198 PHE A CA 1
ATOM 1682 C C . PHE A 1 198 ? -10.807 -13.981 11.173 1.00 84.50 198 PHE A C 1
ATOM 1684 O O . PHE A 1 198 ? -9.919 -13.375 10.563 1.00 84.50 198 PHE A O 1
ATOM 1691 N N . ALA A 1 199 ? -10.548 -14.721 12.254 1.00 84.81 199 ALA A N 1
ATOM 1692 C CA . ALA A 1 199 ? -9.225 -14.894 12.847 1.00 84.81 199 ALA A CA 1
ATOM 1693 C C . ALA A 1 199 ? -8.271 -15.702 11.961 1.00 84.81 199 ALA A C 1
ATOM 1695 O O . ALA A 1 199 ? -7.069 -15.452 12.001 1.00 84.81 199 ALA A O 1
ATOM 1696 N N . GLU A 1 200 ? -8.772 -16.635 11.150 1.00 81.75 200 GLU A N 1
ATOM 1697 C CA . GLU A 1 200 ? -7.958 -17.379 10.178 1.00 81.75 200 GLU A CA 1
ATOM 1698 C C . GLU A 1 200 ? -7.367 -16.465 9.094 1.00 81.75 200 GLU A C 1
ATOM 1700 O O . GLU A 1 200 ? -6.247 -16.688 8.634 1.00 81.75 200 GLU A O 1
A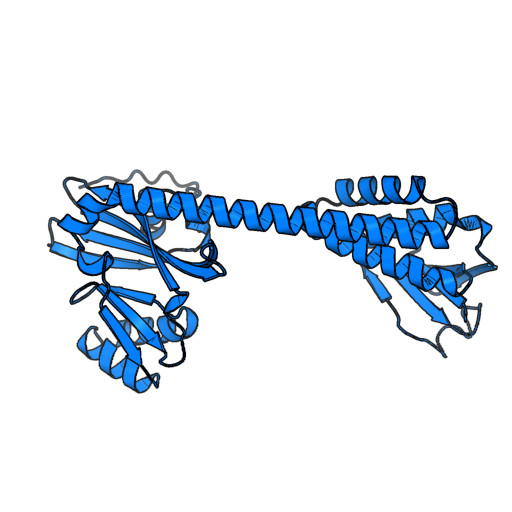TOM 1705 N N . ILE A 1 201 ? -8.082 -15.397 8.729 1.00 82.19 201 ILE A N 1
ATOM 1706 C CA . ILE A 1 201 ? -7.684 -14.474 7.657 1.00 82.19 201 ILE A CA 1
ATOM 1707 C C . ILE A 1 201 ? -6.831 -13.314 8.196 1.00 82.19 201 ILE A C 1
ATOM 1709 O O . ILE A 1 201 ? -5.840 -12.921 7.575 1.00 82.19 201 ILE A O 1
ATOM 1713 N N . ASN A 1 202 ? -7.209 -12.742 9.345 1.00 77.62 202 ASN A N 1
ATOM 1714 C CA . ASN A 1 202 ? -6.743 -11.409 9.763 1.00 77.62 202 ASN A CA 1
ATOM 1715 C C . ASN A 1 202 ? -5.799 -11.395 10.972 1.00 77.62 202 ASN A C 1
ATOM 1717 O O . ASN A 1 202 ? -5.444 -10.322 11.459 1.00 77.62 202 ASN A O 1
ATOM 1721 N N . ASN A 1 203 ? -5.375 -12.570 11.432 1.00 79.19 203 ASN A N 1
ATOM 1722 C CA . ASN A 1 203 ? -4.513 -12.764 12.591 1.00 79.19 203 ASN A CA 1
ATOM 1723 C C . ASN A 1 203 ? -3.289 -11.807 12.651 1.00 79.19 203 ASN A C 1
ATOM 1725 O O . ASN A 1 203 ? -2.600 -11.642 11.630 1.00 79.19 203 ASN A O 1
ATOM 1729 N N . PRO A 1 204 ? -2.953 -11.237 13.827 1.00 86.56 204 PRO A N 1
ATOM 1730 C CA . PRO A 1 204 ? -3.692 -11.282 15.096 1.00 86.56 204 PRO A CA 1
ATOM 1731 C C . PRO A 1 204 ? -4.800 -10.232 15.155 1.00 86.56 204 PRO A C 1
ATOM 1733 O O . PRO A 1 204 ? -4.666 -9.169 14.557 1.00 86.56 204 PRO A O 1
ATOM 1736 N N . ILE A 1 205 ? -5.892 -10.525 15.867 1.00 85.12 205 ILE A N 1
ATOM 1737 C CA . ILE A 1 205 ? -7.110 -9.691 15.924 1.00 85.12 205 ILE A CA 1
ATOM 1738 C C . ILE A 1 205 ? -7.528 -9.415 17.373 1.00 85.12 205 ILE A C 1
ATOM 1740 O O . ILE A 1 205 ? -7.282 -10.248 18.238 1.00 85.12 205 ILE A O 1
ATOM 1744 N N . ILE A 1 206 ? -8.176 -8.282 17.647 1.00 88.19 206 ILE A N 1
ATOM 1745 C CA . ILE A 1 206 ? -8.745 -7.979 18.971 1.00 88.19 206 ILE A CA 1
ATOM 1746 C C . ILE A 1 206 ? -10.176 -8.526 19.083 1.00 88.19 206 ILE A C 1
ATOM 1748 O O . ILE A 1 206 ? -10.962 -8.466 18.143 1.00 88.19 206 ILE A O 1
ATOM 1752 N N . VAL A 1 207 ? -10.566 -9.027 20.242 1.00 86.25 207 VAL A N 1
ATOM 1753 C CA . VAL A 1 207 ? -11.961 -9.326 20.571 1.00 86.25 207 VAL A CA 1
ATOM 1754 C C . VAL A 1 207 ? -12.338 -8.658 21.883 1.00 86.25 207 VAL A C 1
ATOM 1756 O O . VAL A 1 207 ? -11.483 -8.460 22.745 1.00 86.25 207 VAL A O 1
ATOM 1759 N N . ALA A 1 208 ? -13.613 -8.293 22.004 1.00 79.94 208 ALA A N 1
ATOM 1760 C CA . ALA A 1 208 ? -14.173 -7.645 23.180 1.00 79.94 208 ALA A CA 1
ATOM 1761 C C . ALA A 1 208 ? -15.456 -8.372 23.597 1.00 79.94 208 ALA A C 1
ATOM 1763 O O . ALA A 1 208 ? -16.452 -8.317 22.880 1.00 79.94 208 ALA A O 1
ATOM 1764 N N . ARG A 1 209 ? -15.427 -9.080 24.731 1.00 71.31 209 ARG A N 1
ATOM 1765 C CA . ARG A 1 209 ? -16.658 -9.557 25.392 1.00 71.31 209 ARG A CA 1
ATOM 1766 C C . ARG A 1 209 ? -16.507 -9.747 26.891 1.00 71.31 209 ARG A C 1
ATOM 1768 O O . ARG A 1 209 ? -17.370 -9.314 27.633 1.00 71.31 209 ARG A O 1
ATOM 1775 N N . GLU A 1 210 ? -15.418 -10.362 27.325 1.00 68.50 210 GLU A N 1
ATOM 1776 C CA . GLU A 1 210 ? -15.071 -10.498 28.750 1.00 68.50 210 GLU A CA 1
ATOM 1777 C C . GLU A 1 210 ? -13.884 -9.584 29.111 1.00 68.50 210 GLU A C 1
ATOM 1779 O O . GLU A 1 210 ? -13.204 -9.784 30.109 1.00 68.50 210 GLU A O 1
ATOM 1784 N N . GLY A 1 211 ? -13.612 -8.595 28.250 1.00 78.25 211 GLY A N 1
ATOM 1785 C CA . GLY A 1 211 ? -12.402 -7.774 28.228 1.00 78.25 211 GLY A CA 1
ATOM 1786 C C . GLY A 1 211 ? -11.778 -7.731 26.830 1.00 78.25 211 GLY A C 1
ATOM 1787 O O . GLY A 1 211 ? -12.286 -8.359 25.895 1.00 78.25 211 GLY A O 1
ATOM 1788 N N . VAL A 1 212 ? -10.688 -6.974 26.678 1.00 86.94 212 VAL A N 1
ATOM 1789 C CA . VAL A 1 212 ? -9.928 -6.872 25.421 1.00 86.94 212 VAL A CA 1
ATOM 1790 C C . VAL A 1 212 ? -8.917 -8.011 25.339 1.00 86.94 212 VAL A C 1
ATOM 1792 O O . VAL A 1 212 ? -8.017 -8.125 26.172 1.00 86.94 212 VAL A O 1
ATOM 1795 N N . MET A 1 213 ? -9.025 -8.828 24.294 1.00 89.38 213 MET A N 1
ATOM 1796 C CA . MET A 1 213 ? -8.122 -9.952 24.068 1.00 89.38 213 MET A CA 1
ATOM 1797 C C . MET A 1 213 ? -7.615 -9.992 22.629 1.00 89.38 213 MET A C 1
ATOM 1799 O O . MET A 1 213 ? -8.384 -9.863 21.684 1.00 89.38 213 MET A O 1
ATOM 1803 N N . LEU A 1 214 ? -6.316 -10.200 22.451 1.00 90.00 214 LEU A N 1
ATOM 1804 C CA . LEU A 1 214 ? -5.679 -10.480 21.177 1.00 90.00 214 LEU A CA 1
ATOM 1805 C C . LEU A 1 214 ? -5.722 -11.984 20.896 1.00 90.00 214 LEU A C 1
ATOM 1807 O O . LEU A 1 214 ? -5.141 -12.778 21.630 1.00 90.00 214 LEU A O 1
ATOM 1811 N N . ILE A 1 215 ? -6.353 -12.373 19.798 1.00 89.88 215 ILE A N 1
ATOM 1812 C CA . ILE A 1 215 ? -6.379 -13.751 19.314 1.00 89.88 215 ILE A CA 1
ATOM 1813 C C . ILE A 1 215 ? -5.270 -13.929 18.287 1.00 89.88 215 ILE A C 1
ATOM 1815 O O . ILE A 1 215 ? -5.238 -13.215 17.278 1.00 89.88 215 ILE A O 1
ATOM 1819 N N . THR A 1 216 ? -4.391 -14.909 18.515 1.00 90.50 216 THR A N 1
ATOM 1820 C CA . THR A 1 216 ? -3.283 -15.196 17.607 1.00 90.50 216 THR A CA 1
ATOM 1821 C C . THR A 1 216 ? -2.964 -16.676 17.418 1.00 90.50 216 THR A C 1
ATOM 1823 O O . THR A 1 216 ? -3.185 -17.502 18.295 1.00 90.50 216 THR A O 1
ATOM 1826 N N . LYS A 1 217 ? -2.416 -17.031 16.252 1.00 89.44 217 LYS A N 1
ATOM 1827 C CA . LYS A 1 217 ? -1.932 -18.385 15.975 1.00 89.44 217 LYS A CA 1
ATOM 1828 C C . LYS A 1 217 ? -0.551 -18.511 16.603 1.00 89.44 217 LYS A C 1
ATOM 1830 O O . LYS A 1 217 ? 0.259 -17.594 16.483 1.00 89.44 217 LYS A O 1
ATOM 1835 N N . ASN A 1 218 ? -0.260 -19.654 17.216 1.00 86.88 218 ASN A N 1
ATOM 1836 C CA . ASN A 1 218 ? 0.977 -19.875 17.972 1.00 86.88 218 ASN A CA 1
ATOM 1837 C C . ASN A 1 218 ? 2.275 -19.686 17.150 1.00 86.88 218 ASN A C 1
ATOM 1839 O O . ASN A 1 218 ? 3.354 -19.554 17.708 1.00 86.88 218 ASN A O 1
ATOM 1843 N N . SER A 1 219 ? 2.188 -19.660 15.819 1.00 82.69 219 SER A N 1
ATOM 1844 C CA . SER A 1 219 ? 3.318 -19.420 14.914 1.00 82.69 219 SER A CA 1
ATOM 1845 C C . SER A 1 219 ? 3.634 -17.940 14.655 1.00 82.69 219 SER A C 1
ATOM 1847 O O . SER A 1 219 ? 4.552 -17.644 13.894 1.00 82.69 219 SER A O 1
ATOM 1849 N N . ASN A 1 220 ? 2.857 -16.999 15.194 1.00 79.56 220 ASN A N 1
ATOM 1850 C CA . ASN A 1 220 ? 3.014 -15.583 14.873 1.00 79.56 220 ASN A CA 1
ATOM 1851 C C . ASN A 1 220 ? 4.023 -14.898 15.796 1.00 79.56 220 ASN A C 1
ATOM 1853 O O . ASN A 1 220 ? 3.868 -14.918 17.015 1.00 79.56 220 ASN A O 1
ATOM 1857 N N . ASN A 1 221 ? 5.004 -14.204 15.210 1.00 79.44 221 ASN A N 1
ATOM 1858 C CA . ASN A 1 221 ? 5.877 -13.315 15.969 1.00 79.44 221 ASN A CA 1
ATOM 1859 C C . ASN A 1 221 ? 5.105 -12.051 16.384 1.00 79.44 221 ASN A C 1
ATOM 1861 O O . ASN A 1 221 ? 4.794 -11.198 15.550 1.00 79.44 221 ASN A O 1
ATOM 1865 N N . LEU A 1 222 ? 4.777 -11.945 17.672 1.00 81.00 222 LEU A N 1
ATOM 1866 C CA . LEU A 1 222 ? 4.057 -10.798 18.230 1.00 81.00 222 LEU A CA 1
ATOM 1867 C C . LEU A 1 222 ? 4.955 -9.589 18.496 1.00 81.00 222 LEU A C 1
ATOM 1869 O O . LEU A 1 222 ? 4.424 -8.495 18.656 1.00 81.00 222 LEU A O 1
ATOM 1873 N N . GLN A 1 223 ? 6.284 -9.753 18.511 1.00 81.75 223 GLN A N 1
ATOM 1874 C CA . GLN A 1 223 ? 7.215 -8.642 18.762 1.00 81.75 223 GLN A CA 1
ATOM 1875 C C . GLN A 1 223 ? 7.067 -7.525 17.718 1.00 81.75 223 GLN A C 1
ATOM 1877 O O . GLN A 1 223 ? 7.227 -6.343 18.025 1.00 81.75 223 GLN A O 1
ATOM 1882 N N . ASP A 1 224 ? 6.677 -7.904 16.502 1.00 86.75 224 ASP A N 1
ATOM 1883 C CA . ASP A 1 224 ? 6.461 -6.986 15.392 1.00 86.75 224 ASP A CA 1
ATOM 1884 C C . ASP A 1 224 ? 5.004 -6.517 15.272 1.00 86.75 224 ASP A C 1
ATOM 1886 O O . ASP A 1 224 ? 4.699 -5.744 14.371 1.00 86.75 224 ASP A O 1
ATOM 1890 N N . PHE A 1 225 ? 4.075 -6.953 16.129 1.00 89.75 225 PHE A N 1
ATOM 1891 C CA . PHE A 1 225 ? 2.682 -6.502 16.090 1.00 89.75 225 PHE A CA 1
ATOM 1892 C C . PHE A 1 225 ? 2.427 -5.400 17.124 1.00 89.75 225 PHE A C 1
ATOM 1894 O O . PHE A 1 225 ? 2.946 -5.419 18.237 1.00 89.75 225 PHE A O 1
ATOM 1901 N N . SER A 1 226 ? 1.630 -4.397 16.768 1.00 90.38 226 SER A N 1
ATOM 1902 C CA . SER A 1 226 ? 1.259 -3.310 17.674 1.00 90.38 226 SER A CA 1
ATOM 1903 C C . SER A 1 226 ? -0.177 -2.867 17.440 1.00 90.38 226 SER A C 1
ATOM 1905 O O . SER A 1 226 ? -0.674 -2.873 16.311 1.00 90.38 226 SER A O 1
ATOM 1907 N N . ILE A 1 227 ? -0.830 -2.464 18.527 1.00 92.25 227 ILE A N 1
ATOM 1908 C CA . ILE A 1 227 ? -2.172 -1.891 18.524 1.00 92.25 227 ILE A CA 1
ATOM 1909 C C . ILE A 1 227 ? -2.039 -0.409 18.836 1.00 92.25 227 ILE A C 1
ATOM 1911 O O . ILE A 1 227 ? -1.344 -0.018 19.770 1.00 92.25 227 ILE A O 1
ATOM 1915 N N . TYR A 1 228 ? -2.720 0.408 18.047 1.00 95.12 228 TYR A N 1
ATOM 1916 C CA . TYR A 1 228 ? -2.796 1.847 18.236 1.00 95.12 228 TYR A CA 1
ATOM 1917 C C . TYR A 1 228 ? -4.245 2.273 18.430 1.00 95.12 228 TYR A C 1
ATOM 1919 O O . TYR A 1 228 ? -5.153 1.671 17.858 1.00 95.12 228 TYR A O 1
ATOM 1927 N N . VAL A 1 229 ? -4.448 3.357 19.171 1.00 96.69 229 VAL A N 1
ATOM 1928 C CA . VAL A 1 229 ? -5.726 4.071 19.237 1.00 96.69 229 VAL A CA 1
ATOM 1929 C C . VAL A 1 229 ? -5.572 5.347 18.418 1.00 96.69 229 VAL A C 1
ATOM 1931 O O . VAL A 1 229 ? -4.946 6.312 18.843 1.00 96.69 229 VAL A O 1
ATOM 1934 N N . ASP A 1 230 ? -6.083 5.336 17.191 1.00 96.75 230 ASP A N 1
ATOM 1935 C CA . ASP A 1 230 ? -5.882 6.437 16.245 1.00 96.75 230 ASP A CA 1
ATOM 1936 C C . ASP A 1 230 ? -6.818 7.623 16.498 1.00 96.75 230 ASP A C 1
ATOM 1938 O O . ASP A 1 230 ? -6.518 8.754 16.122 1.00 96.75 230 ASP A O 1
ATOM 1942 N N . ASP A 1 231 ? -7.978 7.384 17.097 1.00 97.69 231 ASP A N 1
ATOM 1943 C CA . ASP A 1 231 ? -8.930 8.436 17.436 1.00 97.69 231 ASP A CA 1
ATOM 1944 C C . ASP A 1 231 ? -9.886 7.934 18.517 1.00 97.69 231 ASP A C 1
ATOM 1946 O O . ASP A 1 231 ? -10.095 6.727 18.648 1.00 97.69 231 ASP A O 1
ATOM 1950 N N . CYS A 1 232 ? -10.450 8.846 19.297 1.00 96.81 232 CYS A N 1
ATOM 1951 C CA . CYS A 1 232 ? -11.343 8.522 20.402 1.00 96.81 232 CYS A CA 1
ATOM 1952 C C . CYS A 1 232 ? -12.332 9.661 20.623 1.00 96.81 232 CYS A C 1
ATOM 1954 O O . CYS A 1 232 ? -11.990 10.829 20.428 1.00 96.81 232 CYS A O 1
ATOM 1956 N N . ILE A 1 233 ? -13.549 9.313 21.025 1.00 96.19 233 ILE A N 1
ATOM 1957 C CA . ILE A 1 233 ? -14.622 10.253 21.336 1.00 96.19 233 ILE A CA 1
ATOM 1958 C C . ILE A 1 233 ? -15.353 9.770 22.580 1.00 96.19 233 ILE A C 1
ATOM 1960 O O . ILE A 1 233 ? -15.627 8.580 22.724 1.00 96.19 233 ILE A O 1
ATOM 1964 N N . ASP A 1 234 ? -15.673 10.720 23.451 1.00 96.12 234 ASP A N 1
ATOM 1965 C CA . ASP A 1 234 ? -16.471 10.522 24.654 1.00 96.12 234 ASP A CA 1
ATOM 1966 C C . ASP A 1 234 ? -17.683 11.464 24.588 1.00 96.12 234 ASP A C 1
ATOM 1968 O O . ASP A 1 234 ? -17.524 12.685 24.616 1.00 96.12 234 ASP A O 1
ATOM 1972 N N . THR A 1 235 ? -18.887 10.912 24.439 1.00 94.69 235 THR A N 1
ATOM 1973 C CA . THR A 1 235 ? -20.156 11.660 24.438 1.00 94.69 235 THR A CA 1
ATOM 1974 C C . THR A 1 235 ? -20.963 11.332 25.692 1.00 94.69 235 THR A C 1
ATOM 1976 O O . THR A 1 235 ? -20.557 10.519 26.520 1.00 94.69 235 THR A O 1
ATOM 1979 N N . LYS A 1 236 ? -22.138 11.946 25.868 1.00 93.81 236 LYS A N 1
ATOM 1980 C CA . LYS A 1 236 ? -23.040 11.570 26.971 1.00 93.81 236 LYS A CA 1
ATOM 1981 C C . LYS A 1 236 ? -23.551 10.129 26.842 1.00 93.81 236 LYS A C 1
ATOM 1983 O O . LYS A 1 236 ? -23.723 9.472 27.863 1.00 93.81 236 LYS A O 1
ATOM 1988 N N . ASN A 1 237 ? -23.705 9.635 25.614 1.00 92.88 237 ASN A N 1
ATOM 1989 C CA . ASN A 1 237 ? -24.381 8.368 25.324 1.00 92.88 237 ASN A CA 1
ATOM 1990 C C . ASN A 1 237 ? -23.400 7.214 25.082 1.00 92.88 237 ASN A C 1
ATOM 1992 O O . ASN A 1 237 ? -23.709 6.064 25.379 1.00 92.88 237 ASN A O 1
ATOM 1996 N N . TYR A 1 238 ? -22.202 7.500 24.568 1.00 93.12 238 TYR A N 1
ATOM 1997 C CA . TYR A 1 238 ? -21.234 6.465 24.219 1.00 93.12 238 TYR A CA 1
ATOM 1998 C C . TYR A 1 238 ? -19.790 6.947 24.350 1.00 93.12 238 TYR A C 1
ATOM 2000 O O . TYR A 1 238 ? -19.503 8.142 24.303 1.00 93.12 238 TYR A O 1
ATOM 2008 N N . ALA A 1 239 ? -18.867 5.999 24.469 1.00 95.44 239 ALA A N 1
ATOM 2009 C CA . ALA A 1 239 ? -17.442 6.223 24.253 1.00 95.44 239 ALA A CA 1
ATOM 2010 C C . ALA A 1 239 ? -16.968 5.302 23.125 1.00 95.44 239 ALA A C 1
ATOM 2012 O O . ALA A 1 239 ? -17.258 4.110 23.149 1.00 95.44 239 ALA A O 1
ATOM 2013 N N . VAL A 1 240 ? -16.262 5.832 22.126 1.00 95.75 240 VAL A N 1
ATOM 2014 C CA . VAL A 1 240 ? -15.772 5.055 20.974 1.00 95.75 240 VAL A CA 1
ATOM 2015 C C . VAL A 1 240 ? -14.309 5.341 20.689 1.00 95.75 240 VAL A C 1
ATOM 2017 O O . VAL A 1 240 ? -13.839 6.472 20.779 1.00 95.75 240 VAL A O 1
ATOM 2020 N N . PHE A 1 241 ? -13.599 4.297 20.285 1.00 96.62 241 PHE A N 1
ATOM 2021 C CA . PHE A 1 241 ? -12.171 4.272 20.026 1.00 96.62 241 PHE A CA 1
ATOM 2022 C C . PHE A 1 241 ? -11.927 3.616 18.678 1.00 96.62 241 PHE A C 1
ATOM 2024 O O . PHE A 1 241 ? -12.395 2.509 18.409 1.00 96.62 241 PHE A O 1
ATOM 2031 N N . LYS A 1 242 ? -11.145 4.277 17.829 1.00 96.88 242 LYS A N 1
ATOM 2032 C CA . LYS A 1 242 ? -10.664 3.671 16.596 1.00 96.88 242 LYS A CA 1
ATOM 2033 C C . LYS A 1 242 ? -9.350 2.954 16.860 1.00 96.88 242 LYS A C 1
ATOM 2035 O O . LYS A 1 242 ? -8.298 3.587 16.960 1.00 96.88 242 LYS A O 1
ATOM 2040 N N . VAL A 1 243 ? -9.425 1.635 16.944 1.00 95.62 243 VAL A N 1
ATOM 2041 C CA . VAL A 1 243 ? -8.283 0.749 17.159 1.00 95.62 243 VAL A CA 1
ATOM 2042 C C . VAL A 1 243 ? -7.684 0.310 15.825 1.00 95.62 243 VAL A C 1
ATOM 2044 O O . VAL A 1 243 ? -8.395 0.027 14.860 1.00 95.62 243 VAL A O 1
ATOM 2047 N N . VAL A 1 244 ? -6.358 0.268 15.752 1.00 95.06 244 VAL A N 1
ATOM 2048 C CA . VAL A 1 244 ? -5.612 -0.086 14.542 1.00 95.06 244 VAL A CA 1
ATOM 2049 C C . VAL A 1 244 ? -4.556 -1.123 14.892 1.00 95.06 244 VAL A C 1
ATOM 2051 O O . VAL A 1 244 ? -3.610 -0.820 15.615 1.00 95.06 244 VAL A O 1
ATOM 2054 N N . GLY A 1 245 ? -4.696 -2.329 14.344 1.00 92.81 245 GLY A N 1
ATOM 2055 C CA . GLY A 1 245 ? -3.679 -3.372 14.426 1.00 92.81 245 GLY A CA 1
ATOM 2056 C C . GLY A 1 245 ? -2.710 -3.277 13.258 1.00 92.81 245 GLY A C 1
ATOM 2057 O O . GLY A 1 245 ? -3.122 -3.271 12.093 1.00 92.81 245 GLY A O 1
ATOM 2058 N N . ALA A 1 246 ? -1.414 -3.217 13.546 1.00 92.50 246 ALA A N 1
ATOM 2059 C CA . ALA A 1 246 ? -0.382 -3.035 12.536 1.00 92.50 246 ALA A CA 1
ATOM 2060 C C . ALA A 1 246 ? 0.856 -3.889 12.810 1.00 92.50 246 ALA A C 1
ATOM 2062 O O . ALA A 1 246 ? 1.265 -4.066 13.953 1.00 92.50 246 ALA A O 1
ATOM 2063 N N . TYR A 1 247 ? 1.488 -4.361 11.734 1.00 91.50 247 TYR A N 1
ATOM 2064 C CA . TYR A 1 247 ? 2.848 -4.886 11.806 1.00 91.50 247 TYR A CA 1
ATOM 2065 C C . TYR A 1 247 ? 3.860 -3.765 11.643 1.00 91.50 247 TYR A C 1
ATOM 2067 O O . TYR A 1 247 ? 3.733 -2.922 10.745 1.00 91.50 247 TYR A O 1
ATOM 2075 N N . LYS A 1 248 ? 4.892 -3.814 12.472 1.00 91.69 248 LYS A N 1
ATOM 2076 C CA . LYS A 1 248 ? 6.092 -3.003 12.415 1.00 91.69 248 LYS A CA 1
ATOM 2077 C C . LYS A 1 248 ? 7.194 -3.754 11.668 1.00 91.69 248 LYS A C 1
ATOM 2079 O O . LYS A 1 248 ? 7.235 -4.976 11.638 1.00 91.69 248 LYS A O 1
ATOM 2084 N N . LEU A 1 249 ? 8.082 -2.997 11.043 1.00 88.56 249 LEU A N 1
ATOM 2085 C CA . LEU A 1 249 ? 9.366 -3.460 10.536 1.00 88.56 249 LEU A CA 1
ATOM 2086 C C . LEU A 1 249 ? 10.364 -2.331 10.785 1.00 88.56 249 LEU A C 1
ATOM 2088 O O . LEU A 1 249 ? 10.126 -1.210 10.328 1.00 88.56 249 LEU A O 1
ATOM 2092 N N . MET A 1 250 ? 11.458 -2.617 11.497 1.00 86.38 250 MET A N 1
ATOM 2093 C CA . MET A 1 250 ? 12.446 -1.602 11.901 1.00 86.38 250 MET A CA 1
ATOM 2094 C C . MET A 1 250 ? 11.781 -0.401 12.608 1.00 86.38 250 MET A C 1
ATOM 2096 O O . MET A 1 250 ? 11.957 0.743 12.196 1.00 86.38 250 MET A O 1
ATOM 2100 N N . GLU A 1 251 ? 10.944 -0.671 13.616 1.00 87.31 251 GLU A N 1
ATOM 2101 C CA . GLU A 1 251 ? 10.165 0.311 14.404 1.00 87.31 251 GLU A CA 1
ATOM 2102 C C . GLU A 1 251 ? 9.107 1.146 13.664 1.00 87.31 251 GLU A C 1
ATOM 2104 O O . GLU A 1 251 ? 8.375 1.913 14.290 1.00 87.31 251 GLU A O 1
ATOM 2109 N N . TYR A 1 252 ? 8.954 0.983 12.350 1.00 93.62 252 TYR A N 1
ATOM 2110 C CA . TYR A 1 252 ? 7.933 1.693 11.585 1.00 93.62 252 TYR A CA 1
ATOM 2111 C C . TYR A 1 252 ? 6.810 0.771 11.154 1.00 93.62 252 TYR A C 1
ATOM 2113 O O . TYR A 1 252 ? 7.034 -0.384 10.803 1.00 93.62 252 TYR A O 1
ATOM 2121 N N . ILE A 1 253 ? 5.600 1.317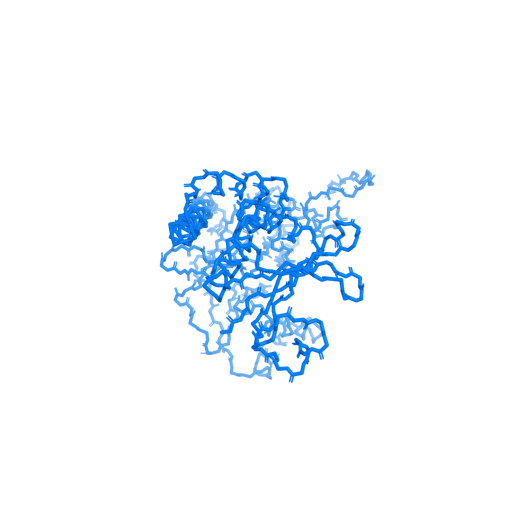 11.079 1.00 93.06 253 ILE A N 1
ATOM 2122 C CA . ILE A 1 253 ? 4.443 0.610 10.539 1.00 93.06 253 ILE A CA 1
ATOM 2123 C C . ILE A 1 253 ? 4.735 0.181 9.102 1.00 93.06 253 ILE A C 1
ATOM 2125 O O . ILE A 1 253 ? 4.917 1.001 8.201 1.00 93.06 253 ILE A O 1
ATOM 2129 N N . TYR A 1 254 ? 4.774 -1.130 8.901 1.00 90.62 254 TYR A N 1
ATOM 2130 C CA . TYR A 1 254 ? 4.971 -1.779 7.616 1.00 90.62 254 TYR A CA 1
ATOM 2131 C C . TYR A 1 254 ? 3.636 -2.010 6.913 1.00 90.62 254 TYR A C 1
ATOM 2133 O O . TYR A 1 254 ? 3.507 -1.727 5.718 1.00 90.62 254 TYR A O 1
ATOM 2141 N N . ARG A 1 255 ? 2.645 -2.512 7.661 1.00 90.00 255 ARG A N 1
ATOM 2142 C CA . ARG A 1 255 ? 1.334 -2.898 7.135 1.00 90.00 255 ARG A CA 1
ATOM 2143 C C . ARG A 1 255 ? 0.249 -2.765 8.198 1.00 90.00 255 ARG A C 1
ATOM 2145 O O . ARG A 1 255 ? 0.401 -3.285 9.298 1.00 90.00 255 ARG A O 1
ATOM 2152 N N . ILE A 1 256 ? -0.870 -2.150 7.824 1.00 91.31 256 ILE A N 1
ATOM 2153 C CA . ILE A 1 256 ? -2.114 -2.201 8.599 1.00 91.31 256 ILE A CA 1
ATOM 2154 C C . ILE A 1 256 ? -2.771 -3.559 8.360 1.00 91.31 256 ILE A C 1
ATOM 2156 O O . ILE A 1 256 ? -2.933 -3.973 7.208 1.00 91.31 256 ILE A O 1
ATOM 2160 N N . LYS A 1 257 ? -3.097 -4.269 9.439 1.00 88.69 257 LYS A N 1
ATOM 2161 C CA . LYS A 1 257 ? -3.756 -5.578 9.384 1.00 88.69 257 LYS A CA 1
ATOM 2162 C C . LYS A 1 257 ? -5.259 -5.444 9.438 1.00 88.69 257 LYS A C 1
ATOM 2164 O O . LYS A 1 257 ? -5.943 -6.036 8.615 1.00 88.69 257 LYS A O 1
ATOM 2169 N N . TRP A 1 258 ? -5.741 -4.620 10.353 1.00 90.50 258 TRP A N 1
ATOM 2170 C CA . TRP A 1 258 ? -7.156 -4.350 10.515 1.00 90.50 258 TRP A CA 1
ATOM 2171 C C . TRP A 1 258 ? -7.346 -2.983 11.166 1.00 90.50 258 TRP A C 1
ATOM 2173 O O . TRP A 1 258 ? -6.448 -2.433 11.812 1.00 90.50 258 TRP A O 1
ATOM 2183 N N . VAL A 1 259 ? -8.540 -2.441 10.971 1.00 93.31 259 VAL A N 1
ATOM 2184 C CA . VAL A 1 259 ? -9.041 -1.250 11.650 1.00 93.31 259 VAL A CA 1
ATOM 2185 C C . VAL A 1 259 ? -10.350 -1.658 12.308 1.00 93.31 259 VAL A C 1
ATOM 2187 O O . VAL A 1 259 ? -11.121 -2.416 11.721 1.00 93.31 259 VAL A O 1
ATOM 2190 N N . GLY A 1 260 ? -10.589 -1.198 13.527 1.00 92.75 260 GLY A N 1
ATOM 2191 C CA . GLY A 1 260 ? -11.815 -1.485 14.253 1.00 92.75 260 GLY A CA 1
ATOM 2192 C C . GLY A 1 260 ? -12.317 -0.278 15.027 1.00 92.75 260 GLY A C 1
ATOM 2193 O O . GLY A 1 260 ? -11.561 0.639 15.347 1.00 92.75 260 GLY A O 1
ATOM 2194 N N . VAL A 1 261 ? -13.608 -0.292 15.322 1.00 94.75 261 VAL A N 1
ATOM 2195 C CA . VAL A 1 261 ? -14.265 0.619 16.252 1.00 94.75 261 VAL A CA 1
ATOM 2196 C C . VAL A 1 261 ? -14.633 -0.198 17.479 1.00 94.75 261 VAL A C 1
ATOM 2198 O O . VAL A 1 261 ? -15.487 -1.079 17.400 1.00 94.75 261 VAL A O 1
ATOM 2201 N N . LEU A 1 262 ? -13.952 0.081 18.583 1.00 94.00 262 LEU A N 1
ATOM 2202 C CA . LEU A 1 262 ? -14.283 -0.428 19.906 1.00 94.00 262 LEU A CA 1
ATOM 2203 C C . LEU A 1 262 ? -15.101 0.642 20.619 1.00 94.00 262 LEU A C 1
ATOM 2205 O O . LEU A 1 262 ? -14.679 1.796 20.658 1.00 94.00 262 LEU A O 1
ATOM 2209 N N . GLY A 1 263 ? -16.249 0.289 21.173 1.00 92.44 263 GLY A N 1
ATOM 2210 C CA . GLY A 1 263 ? -17.084 1.247 21.877 1.00 92.44 263 GLY A CA 1
ATOM 2211 C C . GLY A 1 263 ? -17.788 0.671 23.086 1.00 92.44 263 GLY A C 1
ATOM 2212 O O . GLY A 1 263 ? -17.916 -0.541 23.236 1.00 92.44 263 GLY A O 1
ATOM 2213 N N . LEU A 1 264 ? -18.215 1.586 23.947 1.00 92.31 264 LEU A N 1
ATOM 2214 C CA . LEU A 1 264 ? -19.078 1.362 25.092 1.00 92.31 264 LEU A CA 1
ATOM 2215 C C . LEU A 1 264 ? -20.327 2.216 24.896 1.00 92.31 264 LEU A C 1
ATOM 2217 O O . LEU A 1 264 ? -20.239 3.447 24.855 1.00 92.31 264 LEU A O 1
ATOM 2221 N N . ASP A 1 265 ? -21.475 1.565 24.798 1.00 91.25 265 ASP A N 1
ATOM 2222 C CA . ASP A 1 265 ? -22.764 2.214 24.984 1.00 91.25 265 ASP A CA 1
ATOM 2223 C C . ASP A 1 265 ? -22.980 2.418 26.490 1.00 91.25 265 ASP A C 1
ATOM 2225 O O . ASP A 1 265 ? -22.999 1.458 27.261 1.00 91.25 265 ASP A O 1
ATOM 2229 N N . LYS A 1 266 ? -23.084 3.675 26.929 1.00 93.19 266 LYS A N 1
ATOM 2230 C CA . LYS A 1 266 ? -23.145 4.014 28.359 1.00 93.19 266 LYS A CA 1
ATOM 2231 C C . LYS A 1 266 ? -24.519 3.774 28.969 1.00 93.19 266 LYS A C 1
ATOM 2233 O O . LYS A 1 266 ? -24.614 3.672 30.188 1.00 93.19 266 LYS A O 1
ATOM 2238 N N . PHE A 1 267 ? -25.563 3.719 28.146 1.00 91.69 267 PHE A N 1
ATOM 2239 C CA . PHE A 1 267 ? -26.927 3.500 28.609 1.00 91.69 267 PHE A CA 1
ATOM 2240 C C . PHE A 1 267 ? -27.159 2.020 28.919 1.00 91.69 267 PHE A C 1
ATOM 2242 O O . PHE A 1 267 ? -27.615 1.664 30.001 1.00 91.69 267 PHE A O 1
ATOM 2249 N N . SER A 1 268 ? -26.792 1.153 27.980 1.00 89.56 268 SER A N 1
ATOM 2250 C CA . SER A 1 268 ? -26.928 -0.301 28.101 1.00 89.56 268 SER A CA 1
ATOM 2251 C C . SER A 1 268 ? -25.732 -0.975 28.782 1.00 89.56 268 SER A C 1
ATOM 2253 O O . SER A 1 268 ? -25.799 -2.162 29.099 1.00 89.56 268 SER A O 1
ATOM 2255 N N . ASN A 1 269 ? -24.638 -0.233 28.998 1.00 86.69 269 ASN A N 1
ATOM 2256 C CA . ASN A 1 269 ? -23.349 -0.739 29.473 1.00 86.69 269 ASN A CA 1
ATOM 2257 C C . ASN A 1 269 ? -22.794 -1.880 28.595 1.00 86.69 269 ASN A C 1
ATOM 2259 O O . ASN A 1 269 ? -22.147 -2.808 29.082 1.00 86.69 269 ASN A O 1
ATOM 2263 N N . GLN A 1 270 ? -23.082 -1.836 27.290 1.00 86.56 270 GLN A N 1
ATOM 2264 C CA . GLN A 1 270 ? -22.654 -2.853 26.334 1.00 86.56 270 GLN A CA 1
ATOM 2265 C C . GLN A 1 270 ? -21.381 -2.429 25.609 1.00 86.56 270 GLN A C 1
ATOM 2267 O O . GLN A 1 270 ? -21.287 -1.335 25.047 1.00 86.56 270 GLN A O 1
ATOM 2272 N N . VAL A 1 271 ? -20.407 -3.337 25.584 1.00 87.88 271 VAL A N 1
ATOM 2273 C CA . VAL A 1 271 ? -19.191 -3.197 24.784 1.00 87.88 271 VAL A CA 1
ATOM 2274 C C . VAL A 1 271 ? -19.433 -3.784 23.400 1.00 87.88 271 VAL A C 1
ATOM 2276 O O . VAL A 1 271 ? -19.948 -4.894 23.268 1.00 87.88 271 VAL A O 1
ATOM 2279 N N . PHE A 1 272 ? -19.008 -3.069 22.365 1.00 86.88 272 PHE A N 1
ATOM 2280 C CA . PHE A 1 272 ? -19.045 -3.548 20.990 1.00 86.88 272 PHE A CA 1
ATOM 2281 C C . PHE A 1 272 ? -17.696 -3.358 20.307 1.00 86.88 272 PHE A C 1
ATOM 2283 O O . PHE A 1 272 ? -16.984 -2.384 20.542 1.00 86.88 272 PHE A O 1
ATOM 2290 N N . LEU A 1 273 ? -17.358 -4.282 19.413 1.00 90.00 273 LEU A N 1
ATOM 2291 C CA . LEU A 1 273 ? -16.190 -4.180 18.552 1.00 90.00 273 LEU A CA 1
ATOM 2292 C C . LEU A 1 273 ? -16.586 -4.552 17.132 1.00 90.00 273 LEU A C 1
ATOM 2294 O O . LEU A 1 273 ? -16.966 -5.693 16.868 1.00 90.00 273 LEU A O 1
ATOM 2298 N N . HIS A 1 274 ? -16.418 -3.610 16.211 1.00 89.44 274 HIS A N 1
ATOM 2299 C CA . HIS A 1 274 ? -16.660 -3.850 14.797 1.00 89.44 274 HIS A CA 1
ATOM 2300 C C . HIS A 1 274 ? -15.431 -3.530 13.963 1.00 89.44 274 HIS A C 1
ATOM 2302 O O . HIS A 1 274 ? -14.850 -2.450 14.063 1.00 89.44 274 HIS A O 1
ATOM 2308 N N . TYR A 1 275 ? -15.059 -4.470 13.104 1.00 89.62 275 TYR A N 1
ATOM 2309 C CA . TYR A 1 275 ? -14.018 -4.272 12.109 1.00 89.62 275 TYR A CA 1
ATOM 2310 C C . TYR A 1 275 ? -14.542 -3.445 10.944 1.00 89.62 275 TYR A C 1
ATOM 2312 O O . TYR A 1 275 ? -15.656 -3.664 10.477 1.00 89.62 275 TYR A O 1
ATOM 2320 N N . VAL A 1 276 ? -13.719 -2.511 10.477 1.00 91.38 276 VAL A N 1
ATOM 2321 C CA . VAL A 1 276 ? -14.043 -1.611 9.369 1.00 91.38 276 VAL A CA 1
ATOM 2322 C C . VAL A 1 276 ? -12.988 -1.720 8.261 1.00 91.38 276 VAL A C 1
ATOM 2324 O O . VAL A 1 276 ? -11.871 -2.192 8.517 1.00 91.38 276 VAL A O 1
ATOM 2327 N N . PRO A 1 277 ? -13.293 -1.277 7.029 1.00 90.56 277 PRO A N 1
ATOM 2328 C CA . PRO A 1 277 ? -12.363 -1.336 5.915 1.00 90.56 277 PRO A CA 1
ATOM 2329 C C . PRO A 1 277 ? -11.042 -0.613 6.224 1.00 90.56 277 PRO A C 1
ATOM 2331 O O . PRO A 1 277 ? -11.053 0.511 6.741 1.00 90.56 277 PRO A O 1
ATOM 2334 N N . PRO A 1 278 ? -9.876 -1.194 5.870 1.00 89.38 278 PRO A N 1
ATOM 2335 C CA . PRO A 1 278 ? -8.575 -0.559 6.097 1.00 89.38 278 PRO A CA 1
ATOM 2336 C C . PRO A 1 278 ? -8.412 0.809 5.420 1.00 89.38 278 PRO A C 1
ATOM 2338 O O . PRO A 1 278 ? -7.603 1.628 5.853 1.00 89.38 278 PRO A O 1
ATOM 2341 N N . THR A 1 279 ? -9.188 1.079 4.373 1.00 90.62 279 THR A N 1
ATOM 2342 C CA . THR A 1 279 ? -9.298 2.376 3.689 1.00 90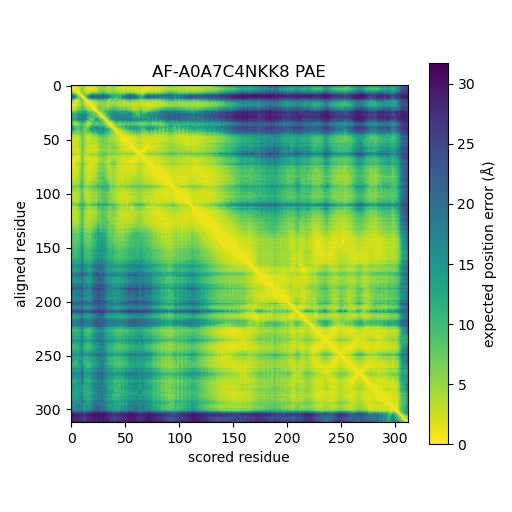.62 279 THR A CA 1
ATOM 2343 C C . THR A 1 279 ? -9.728 3.510 4.627 1.00 90.62 279 THR A C 1
ATOM 2345 O O . THR A 1 279 ? -9.313 4.651 4.425 1.00 90.62 279 THR A O 1
ATOM 2348 N N . LEU A 1 280 ? -10.444 3.209 5.716 1.00 92.38 280 LEU A N 1
ATOM 2349 C CA . LEU A 1 280 ? -10.868 4.188 6.722 1.00 92.38 280 LEU A CA 1
ATOM 2350 C C . LEU A 1 280 ? -9.783 4.531 7.763 1.00 92.38 280 LEU A C 1
ATOM 2352 O O . LEU A 1 280 ? -10.001 5.370 8.644 1.00 92.38 280 LEU A O 1
ATOM 2356 N N . VAL A 1 281 ? -8.578 3.951 7.670 1.00 92.88 281 VAL A N 1
ATOM 2357 C CA . VAL A 1 281 ? -7.490 4.174 8.646 1.00 92.88 281 VAL A CA 1
ATOM 2358 C C . VAL A 1 281 ? -7.115 5.651 8.816 1.00 92.88 281 VAL A C 1
ATOM 2360 O O . VAL A 1 281 ? -6.726 6.061 9.907 1.00 92.88 281 VAL A O 1
ATOM 2363 N N . LEU A 1 282 ? -7.273 6.477 7.779 1.00 90.88 282 LEU A N 1
ATOM 2364 C CA . LEU A 1 282 ? -6.947 7.909 7.830 1.00 90.88 282 LEU A CA 1
ATOM 2365 C C . LEU A 1 282 ? -8.127 8.807 8.241 1.00 90.88 282 LEU A C 1
ATOM 2367 O O . LEU A 1 282 ? -7.935 10.005 8.440 1.00 90.88 282 LEU A O 1
ATOM 2371 N N . HIS A 1 283 ? -9.332 8.253 8.393 1.00 93.06 283 HIS A N 1
ATOM 2372 C CA . HIS A 1 283 ? -10.537 9.007 8.753 1.00 93.06 283 HIS A CA 1
ATOM 2373 C C . HIS A 1 283 ? -10.714 9.131 10.276 1.00 93.06 283 HIS A C 1
ATOM 2375 O O . HIS A 1 283 ? -10.004 8.492 11.042 1.00 93.06 283 HIS A O 1
ATOM 2381 N N . LYS A 1 284 ? -11.641 9.965 10.754 1.00 94.00 284 LYS A N 1
ATOM 2382 C CA . LYS A 1 284 ? -11.962 10.064 12.193 1.00 94.00 284 LYS A CA 1
ATOM 2383 C C . LYS A 1 284 ? -12.786 8.863 12.676 1.00 94.00 284 LYS A C 1
ATOM 2385 O O . LYS A 1 284 ? -13.406 8.186 11.851 1.00 94.00 284 LYS A O 1
ATOM 2390 N N . VAL A 1 285 ? -12.836 8.626 13.990 1.00 95.06 285 VAL A N 1
ATOM 2391 C CA . VAL A 1 285 ? -13.641 7.530 14.572 1.00 95.06 285 VAL A CA 1
ATOM 2392 C C . VAL A 1 285 ? -15.127 7.666 14.231 1.00 95.06 285 VAL A C 1
ATOM 2394 O O . VAL A 1 285 ? -15.727 6.675 13.829 1.00 95.06 285 VAL A O 1
ATOM 2397 N N . GLU A 1 286 ? -15.694 8.882 14.229 1.00 92.44 286 GLU A N 1
ATOM 2398 C CA . GLU A 1 286 ? -17.092 9.087 13.802 1.00 92.44 286 GLU A CA 1
ATOM 2399 C C . GLU A 1 286 ? -17.334 8.622 12.373 1.00 92.44 286 GLU A C 1
ATOM 2401 O O . GLU A 1 286 ? -18.334 7.977 12.101 1.00 92.44 286 GLU A O 1
ATOM 2406 N N . ARG A 1 287 ? -16.412 8.885 11.439 1.00 92.69 287 ARG A N 1
ATOM 2407 C CA . ARG A 1 287 ? -16.599 8.431 10.055 1.00 92.69 287 ARG A CA 1
ATOM 2408 C C . ARG A 1 287 ? -16.613 6.901 9.970 1.00 92.69 287 ARG A C 1
ATOM 2410 O O . ARG A 1 287 ? -17.352 6.353 9.164 1.00 92.69 287 ARG A O 1
ATOM 2417 N N . CYS A 1 288 ? -15.840 6.226 10.819 1.00 93.12 288 CYS A N 1
ATOM 2418 C CA . CYS A 1 288 ? -15.871 4.768 10.928 1.00 93.12 288 CYS A CA 1
ATOM 2419 C C . CYS A 1 288 ? -17.185 4.283 11.557 1.00 93.12 288 CYS A C 1
ATOM 2421 O O . CYS A 1 288 ? -17.746 3.298 11.093 1.00 93.12 288 CYS A O 1
ATOM 2423 N N . ARG A 1 289 ? -17.720 4.997 12.555 1.00 90.88 289 ARG A N 1
ATOM 2424 C CA . ARG A 1 289 ? -19.047 4.720 13.126 1.00 90.88 289 ARG A CA 1
ATOM 2425 C C . ARG A 1 289 ? -20.159 4.898 12.089 1.00 90.88 289 ARG A C 1
ATOM 2427 O O . ARG A 1 289 ? -21.015 4.036 11.970 1.00 90.88 289 ARG A O 1
ATOM 2434 N N . LEU A 1 290 ? -20.109 5.959 11.284 1.00 90.69 290 LEU A N 1
ATOM 2435 C CA . LEU A 1 290 ? -21.048 6.177 10.178 1.00 90.69 290 LEU A CA 1
ATOM 2436 C C . LEU A 1 290 ? -20.996 5.045 9.143 1.00 90.69 290 LEU A C 1
ATOM 2438 O O . LEU A 1 290 ? -22.027 4.708 8.568 1.00 90.69 290 LEU A O 1
ATOM 2442 N N . TRP A 1 291 ? -19.827 4.438 8.919 1.00 93.12 291 TRP A N 1
ATOM 2443 C CA . TRP A 1 291 ? -19.710 3.263 8.050 1.00 93.12 291 TRP A CA 1
ATOM 2444 C C . TRP A 1 291 ? -20.433 2.049 8.645 1.00 93.12 291 TRP A C 1
ATOM 2446 O O . TRP A 1 291 ? -21.161 1.369 7.933 1.00 93.12 291 TRP A O 1
ATOM 2456 N N . LEU A 1 292 ? -20.328 1.826 9.962 1.00 89.06 292 LEU A N 1
ATOM 2457 C CA . LEU A 1 292 ? -21.076 0.759 10.652 1.00 89.06 292 LEU A CA 1
ATOM 2458 C C . LEU A 1 292 ? -22.591 0.927 10.542 1.00 89.06 292 LEU A C 1
ATOM 2460 O O . LEU A 1 292 ? -23.321 -0.057 10.508 1.00 89.06 292 LEU A O 1
ATOM 2464 N N . LEU A 1 293 ? -23.050 2.174 10.468 1.00 88.31 293 LEU A N 1
ATOM 2465 C CA . LEU A 1 293 ? -24.453 2.525 10.261 1.00 88.31 293 LEU A CA 1
ATOM 2466 C C . LEU A 1 293 ? -24.857 2.530 8.778 1.00 88.31 293 LEU A C 1
ATOM 2468 O O . LEU A 1 293 ? -25.981 2.903 8.458 1.00 88.31 293 LEU A O 1
ATOM 2472 N N . ASN A 1 294 ? -23.952 2.136 7.876 1.00 87.25 294 ASN A N 1
ATOM 2473 C CA . ASN A 1 294 ? -24.153 2.121 6.429 1.00 87.25 294 ASN A CA 1
ATOM 2474 C C . ASN A 1 294 ? -24.520 3.498 5.830 1.00 87.25 294 ASN A C 1
ATOM 2476 O O . ASN A 1 294 ? -25.267 3.596 4.861 1.00 87.25 294 ASN A O 1
ATOM 2480 N N . ILE A 1 295 ? -23.993 4.580 6.413 1.00 88.94 295 ILE A N 1
ATOM 2481 C CA . ILE A 1 295 ? -24.217 5.967 5.961 1.00 88.94 295 ILE A CA 1
ATOM 2482 C C . ILE A 1 295 ? -23.133 6.408 4.963 1.00 88.94 295 ILE A C 1
ATOM 2484 O O . ILE A 1 295 ? -23.349 7.305 4.145 1.00 88.94 295 ILE A O 1
ATOM 2488 N N . VAL A 1 296 ? -21.954 5.784 5.020 1.00 89.88 296 VAL A N 1
ATOM 2489 C CA . VAL A 1 296 ? -20.818 6.077 4.136 1.00 89.88 296 VAL A CA 1
ATOM 2490 C C . VAL A 1 296 ? -20.261 4.797 3.511 1.00 89.88 296 VAL A C 1
ATOM 2492 O O . VAL A 1 296 ? -20.386 3.723 4.095 1.00 89.88 296 VAL A O 1
ATOM 2495 N N . ASP A 1 297 ? -19.616 4.926 2.351 1.00 89.12 297 ASP A N 1
ATOM 2496 C CA . ASP A 1 297 ? -18.925 3.839 1.654 1.00 89.12 297 ASP A CA 1
ATOM 2497 C C . ASP A 1 297 ? -17.601 3.436 2.333 1.00 89.12 297 ASP A C 1
ATOM 2499 O O . ASP A 1 297 ? -17.140 4.062 3.295 1.00 89.12 297 ASP A O 1
ATOM 2503 N N . ASP A 1 298 ? -16.938 2.409 1.796 1.00 90.06 298 ASP A N 1
ATOM 2504 C CA . ASP A 1 298 ? -15.649 1.910 2.294 1.00 90.06 298 ASP A CA 1
ATOM 2505 C C . ASP A 1 298 ? -14.526 2.965 2.268 1.00 90.06 298 ASP A C 1
ATOM 2507 O O . ASP A 1 298 ? -13.489 2.789 2.908 1.00 90.06 298 ASP A O 1
ATOM 2511 N N . TYR A 1 299 ? -14.707 4.082 1.564 1.00 89.56 299 TYR A N 1
ATOM 2512 C CA . TYR A 1 299 ? -13.780 5.213 1.502 1.00 89.56 299 TYR A CA 1
ATOM 2513 C C . TYR A 1 299 ? -14.233 6.401 2.365 1.00 89.56 299 TYR A C 1
ATOM 2515 O O . TYR A 1 299 ? -13.604 7.463 2.345 1.00 89.56 299 TYR A O 1
ATOM 2523 N N . GLY A 1 300 ? -15.310 6.241 3.135 1.00 86.19 300 GLY A N 1
ATOM 2524 C CA . GLY A 1 300 ? -15.854 7.251 4.032 1.00 86.19 300 GLY A CA 1
ATOM 2525 C C . GLY A 1 300 ? -16.604 8.367 3.308 1.00 86.19 300 GLY A C 1
ATOM 2526 O O . GLY A 1 300 ? -16.743 9.461 3.869 1.00 86.19 300 GLY A O 1
ATOM 2527 N N . ARG A 1 301 ? -17.055 8.132 2.074 1.00 88.94 301 ARG A N 1
ATOM 2528 C CA . ARG A 1 301 ? -17.888 9.064 1.308 1.00 88.94 301 ARG A CA 1
ATOM 2529 C C . ARG A 1 301 ? -19.356 8.798 1.633 1.00 88.94 301 ARG A C 1
ATOM 2531 O O . ARG A 1 301 ? -19.752 7.638 1.632 1.00 88.94 301 ARG A O 1
ATOM 2538 N N . PRO A 1 302 ? -20.158 9.826 1.946 1.00 85.50 302 PRO A N 1
ATOM 2539 C CA . PRO A 1 302 ? -21.584 9.632 2.179 1.00 85.50 302 PRO A CA 1
ATOM 2540 C C . PRO A 1 302 ? -22.252 9.052 0.935 1.00 85.50 302 PRO A C 1
ATOM 2542 O O . PRO A 1 302 ? -21.935 9.465 -0.182 1.00 85.50 302 PRO A O 1
ATOM 2545 N N . TYR A 1 303 ? -23.179 8.118 1.135 1.00 78.00 303 TYR A N 1
ATOM 2546 C CA . TYR A 1 303 ? -24.134 7.780 0.086 1.00 78.00 303 TYR A CA 1
ATOM 2547 C C . TYR A 1 303 ? -25.005 9.017 -0.186 1.00 78.00 303 TYR A C 1
ATOM 2549 O O . TYR A 1 303 ? -25.308 9.765 0.741 1.00 78.00 303 TYR A O 1
ATOM 2557 N N . GLU A 1 304 ? -25.407 9.258 -1.437 1.00 59.78 304 GLU A N 1
ATOM 2558 C CA . GLU A 1 304 ? -26.164 10.455 -1.876 1.00 59.78 304 GLU A CA 1
ATOM 2559 C C . GLU A 1 304 ? -27.579 10.586 -1.267 1.00 59.78 304 GLU A C 1
ATOM 2561 O O . GLU A 1 304 ? -28.399 11.391 -1.705 1.00 59.78 304 GLU A O 1
ATOM 2566 N N . HIS A 1 305 ? -27.897 9.804 -0.241 1.00 55.53 305 HIS A N 1
ATOM 2567 C CA . HIS A 1 305 ? -29.165 9.848 0.463 1.00 55.53 305 HIS A CA 1
ATOM 2568 C C . HIS A 1 305 ? -29.002 10.659 1.751 1.00 55.53 305 HIS A C 1
ATOM 2570 O O . HIS A 1 305 ? -28.183 10.330 2.610 1.00 55.53 305 HIS A O 1
ATOM 2576 N N . ASN A 1 306 ? -29.786 11.737 1.866 1.00 46.97 306 ASN A N 1
ATOM 2577 C CA . ASN A 1 306 ? -29.879 12.610 3.038 1.00 46.97 306 ASN A CA 1
ATOM 2578 C C . ASN A 1 306 ? -30.440 11.840 4.247 1.00 46.97 306 ASN A C 1
ATOM 2580 O O . ASN A 1 306 ? -31.603 11.991 4.613 1.00 46.97 306 ASN A O 1
ATOM 2584 N N . TYR A 1 307 ? -29.623 10.997 4.870 1.00 51.91 307 TYR A N 1
ATOM 2585 C CA . TYR A 1 307 ? -29.939 10.415 6.165 1.00 51.91 307 TYR A CA 1
ATOM 2586 C C . TYR A 1 307 ? -29.563 11.419 7.253 1.00 51.91 307 TYR A C 1
ATOM 2588 O O . TYR A 1 307 ? -28.389 11.598 7.582 1.00 51.91 307 TYR A O 1
ATOM 2596 N N . THR A 1 308 ? -30.567 12.089 7.815 1.00 44.03 308 THR A N 1
ATOM 2597 C CA . THR A 1 308 ? -30.400 12.850 9.054 1.00 44.03 308 THR A CA 1
ATOM 2598 C C . THR A 1 308 ? -30.370 11.853 10.208 1.00 44.03 308 THR A C 1
ATOM 2600 O O . THR A 1 308 ? -31.377 11.215 10.509 1.00 44.03 308 THR A O 1
ATOM 2603 N N . LEU A 1 309 ? -29.208 11.687 10.839 1.00 47.12 309 LEU A N 1
ATOM 2604 C CA . LEU A 1 309 ? -29.090 10.954 12.098 1.00 47.12 309 LEU A CA 1
ATOM 2605 C C . LEU A 1 309 ? -29.885 11.701 13.173 1.00 47.12 309 LEU A C 1
ATOM 2607 O O . LEU A 1 309 ? -29.497 12.796 13.575 1.00 47.12 309 LEU A O 1
ATOM 2611 N N . ILE A 1 310 ? -30.993 11.116 13.624 1.00 42.25 310 ILE A N 1
ATOM 2612 C CA . ILE A 1 310 ? -31.671 11.542 14.847 1.00 42.25 310 ILE A CA 1
ATOM 2613 C C . ILE A 1 310 ? -31.008 10.761 15.982 1.00 42.25 310 ILE A C 1
ATOM 2615 O O . ILE A 1 310 ? -31.200 9.553 16.099 1.00 42.25 310 ILE A O 1
ATOM 2619 N N . GLU A 1 311 ? -30.168 11.431 16.770 1.00 36.16 311 GLU A N 1
ATOM 2620 C CA . GLU A 1 311 ? -29.738 10.896 18.064 1.00 36.16 311 GLU A CA 1
ATOM 2621 C C . GLU A 1 311 ? -30.949 10.963 19.006 1.00 36.16 311 GLU A C 1
ATOM 2623 O O . GLU A 1 311 ? -31.450 12.058 19.268 1.00 36.16 311 GLU A O 1
ATOM 2628 N N . VAL A 1 312 ? -31.458 9.802 19.434 1.00 33.97 312 VAL A N 1
ATOM 2629 C CA . VAL A 1 312 ? -32.540 9.678 20.431 1.00 33.97 312 VAL A CA 1
ATOM 2630 C C . VAL A 1 312 ? -31.938 9.522 21.817 1.00 33.97 312 VAL A C 1
ATOM 2632 O O . VAL A 1 312 ? -30.972 8.731 21.937 1.00 33.97 312 VAL A O 1
#

Sequence (312 aa):
MFCHIGVGEACRRSFEFFLSDVITSSGAKKRFYEVVRVEGFLGYPLKVFVRKFEEYVIHRYWYSTRFYHVFPENFYKLFQSVDKLIAVLYRYYYKNVEKVFKHIEEVANQCRDVGGCIDNLVNERNKVEHKIARRILKGRKALTTRLTKNTMRCRDLVQKYFPELLNPHVFTYRSSDELAKFMKRLFIDRVAEAYVRFAEINNPIIVAREGVMLITKNSNNLQDFSIYVDDCIDTKNYAVFKVVGAYKLMEYIYRIKWVGVLGLDKFSNQVFLHYVPPTLVLHKVERCRLWLLNIVDDYGRPYEHNYTLIEV

Radius of gyration: 28.43 Å; Cα contacts (8 Å, |Δi|>4): 501; chains: 1; bounding box: 59×40×75 Å

Mean predicted aligned error: 9.57 Å